Protein AF-0000000084345337 (afdb_homodimer)

Secondary structure (DSSP, 8-state):
-EEEEEEEEEETTTTEETTT--HHHHHHHHHHHHHHHHHHHHHHHHS-SHHHHHHHHHHHHHHHHHHHHHHHHHHHHHHHTT-TTHHHHHHHHHHHIIIIIT-EEEEEEEEEEE--/-EEEEEEEEEETTTTEETTT--HHHHHHHHHHHHHHHHHHHHHHHHS--HHHHHHHHHHHHHHHHHHHHHHHHHHHHHHHTT-TTHHHHHHHHHHHIIIIIT-EEEEEEEEEEE--

Foldseek 3Di:
DDDDDDQDADDVVVGDGLQPDDPVNLVVQLVVLVVQLVVLVVVCVVPPDDVSVVSNVVSVVSNVNSVSSVLVNVCVVCVVVVNNCVSVVVVVVVVCCVCPVVPDDDPDDDDDDDDD/DDDDDDQDADDVVVGDGLQPDDPVNLVVQLVVLVVQLVVLVVVCVVPPDDVSVVSNVVSVVSNVNSVSSVLVNVCVVCVVVVNNCVSVVVVVVVVCCVCPVVPDDDPDDDDDDDDD

Structure (mmCIF, N/CA/C/O backbone):
data_AF-0000000084345337-model_v1
#
loop_
_entity.id
_entity.type
_entity.pdbx_description
1 polymer 'NTP pyrophosphohydrolase MazG putative catalytic core domain-containing protein'
#
loop_
_atom_site.group_PDB
_atom_site.id
_atom_site.type_symbol
_atom_site.label_atom_id
_atom_site.label_alt_id
_atom_site.label_comp_id
_atom_site.label_asym_id
_atom_site.label_entity_id
_atom_site.label_seq_id
_atom_site.pdbx_PDB_ins_code
_atom_site.Cartn_x
_atom_site.Cartn_y
_atom_site.Cartn_z
_atom_site.occupancy
_atom_site.B_iso_or_equiv
_atom_site.auth_seq_id
_atom_site.auth_comp_id
_atom_site.auth_asym_id
_atom_site.auth_atom_id
_atom_site.pdbx_PDB_model_num
ATOM 1 N N . MET A 1 1 ? 2.76 -15.117 7.656 1 83.44 1 MET A N 1
ATOM 2 C CA . MET A 1 1 ? 3.77 -14.367 6.918 1 83.44 1 MET A CA 1
ATOM 3 C C . MET A 1 1 ? 4.074 -13.039 7.613 1 83.44 1 MET A C 1
ATOM 5 O O . MET A 1 1 ? 3.164 -12.359 8.086 1 83.44 1 MET A O 1
ATOM 9 N N . LYS A 1 2 ? 5.344 -12.758 7.785 1 92.31 2 LYS A N 1
ATOM 10 C CA . LYS A 1 2 ? 5.832 -11.547 8.43 1 92.31 2 LYS A CA 1
ATOM 11 C C . LYS A 1 2 ? 6.652 -10.695 7.465 1 92.31 2 LYS A C 1
ATOM 13 O O . LYS A 1 2 ? 7.551 -11.203 6.793 1 92.31 2 LYS A O 1
ATOM 18 N N . LEU A 1 3 ? 6.207 -9.484 7.305 1 96.56 3 LEU A N 1
ATOM 19 C CA . LEU A 1 3 ? 6.93 -8.547 6.449 1 96.56 3 LEU A CA 1
ATOM 20 C C . LEU A 1 3 ? 7.52 -7.406 7.273 1 96.56 3 LEU A C 1
ATOM 22 O O . LEU A 1 3 ? 6.965 -7.031 8.305 1 96.56 3 LEU A O 1
ATOM 26 N N . LEU A 1 4 ? 8.648 -6.922 6.832 1 97.38 4 LEU A N 1
ATOM 27 C CA . LEU A 1 4 ? 9.359 -5.832 7.492 1 97.38 4 LEU A CA 1
ATOM 28 C C . LEU A 1 4 ? 9.594 -4.676 6.523 1 97.38 4 LEU A C 1
ATOM 30 O O . LEU A 1 4 ? 10.07 -4.887 5.406 1 97.38 4 LEU A O 1
ATOM 34 N N . MET A 1 5 ? 9.195 -3.508 6.934 1 97.75 5 MET A N 1
ATOM 35 C CA . MET A 1 5 ? 9.422 -2.293 6.156 1 97.75 5 MET A CA 1
ATOM 36 C C . MET A 1 5 ? 9.844 -1.14 7.059 1 97.75 5 MET A C 1
ATOM 38 O O . MET A 1 5 ? 10.062 -1.332 8.258 1 97.75 5 MET A O 1
ATOM 42 N N . HIS A 1 6 ? 10.055 0.053 6.469 1 97.56 6 HIS A N 1
ATOM 43 C CA . HIS A 1 6 ? 10.492 1.195 7.262 1 97.56 6 HIS A CA 1
ATOM 44 C C . HIS A 1 6 ? 9.688 2.445 6.922 1 97.56 6 HIS A C 1
ATOM 46 O O . HIS A 1 6 ? 9.227 2.602 5.789 1 97.56 6 HIS A O 1
ATOM 52 N N . ILE A 1 7 ? 9.492 3.234 7.93 1 97.75 7 ILE A N 1
ATOM 53 C CA . ILE A 1 7 ? 9.273 4.648 7.645 1 97.75 7 ILE A CA 1
ATOM 54 C C . ILE A 1 7 ? 10.602 5.32 7.301 1 97.75 7 ILE A C 1
ATOM 56 O O . ILE A 1 7 ? 11.531 5.32 8.109 1 97.75 7 ILE A O 1
ATOM 60 N N . LEU A 1 8 ? 10.641 5.898 6.129 1 97.81 8 LEU A N 1
ATOM 61 C CA . LEU A 1 8 ? 11.883 6.508 5.664 1 97.81 8 LEU A CA 1
ATOM 62 C C . LEU A 1 8 ? 11.891 8.008 5.945 1 97.81 8 LEU A C 1
ATOM 64 O O . LEU A 1 8 ? 10.953 8.719 5.562 1 97.81 8 LEU A O 1
ATOM 68 N N . LYS A 1 9 ? 12.906 8.484 6.512 1 96.75 9 LYS A N 1
ATOM 69 C CA . LYS A 1 9 ? 12.945 9.867 6.98 1 96.75 9 LYS A CA 1
ATOM 70 C C . LYS A 1 9 ? 13.656 10.766 5.973 1 96.75 9 LYS A C 1
ATOM 72 O O . LYS A 1 9 ? 13.078 11.742 5.492 1 96.75 9 LYS A O 1
ATOM 77 N N . LYS A 1 10 ? 14.953 10.367 5.633 1 97 10 LYS A N 1
ATOM 78 C CA . LYS A 1 10 ? 15.742 11.25 4.789 1 97 10 LYS A CA 1
ATOM 79 C C . LYS A 1 10 ? 16.641 10.453 3.846 1 97 10 LYS A C 1
ATOM 81 O O . LYS A 1 10 ? 17.016 9.312 4.145 1 97 10 LYS A O 1
ATOM 86 N N . ASN A 1 11 ? 16.875 11.102 2.725 1 96.5 11 ASN A N 1
ATOM 87 C CA . ASN A 1 11 ? 17.875 10.625 1.77 1 96.5 11 ASN A CA 1
ATOM 88 C C . ASN A 1 11 ? 18.891 11.711 1.432 1 96.5 11 ASN A C 1
ATOM 90 O O . ASN A 1 11 ? 18.609 12.602 0.625 1 96.5 11 ASN A O 1
ATOM 94 N N . LYS A 1 12 ? 20.016 11.625 1.994 1 94.75 12 LYS A N 1
ATOM 95 C CA . LYS A 1 12 ? 21.031 12.664 1.855 1 94.75 12 LYS A CA 1
ATOM 96 C C . LYS A 1 12 ? 21.578 12.719 0.428 1 94.75 12 LYS A C 1
ATOM 98 O O . LYS A 1 12 ? 21.859 13.797 -0.093 1 94.75 12 LYS A O 1
ATOM 103 N N . LYS A 1 13 ? 21.734 11.617 -0.161 1 93.69 13 LYS A N 1
ATOM 104 C CA . LYS A 1 13 ? 22.266 11.547 -1.521 1 93.69 13 LYS A CA 1
ATOM 105 C C . LYS A 1 13 ? 21.375 12.312 -2.496 1 93.69 13 LYS A C 1
ATOM 107 O O . LYS A 1 13 ? 21.875 13 -3.389 1 93.69 13 LYS A O 1
ATOM 112 N N . LEU A 1 14 ? 20.016 12.164 -2.266 1 93.19 14 LEU A N 1
ATOM 113 C CA . LEU A 1 14 ? 19.062 12.789 -3.162 1 93.19 14 LEU A CA 1
ATOM 114 C C . LEU A 1 14 ? 18.609 14.141 -2.617 1 93.19 14 LEU A C 1
ATOM 116 O O . LEU A 1 14 ? 17.859 14.859 -3.277 1 93.19 14 LEU A O 1
ATOM 120 N N . ASN A 1 15 ? 19.062 14.492 -1.463 1 94.38 15 ASN A N 1
ATOM 121 C CA . ASN A 1 15 ? 18.672 15.711 -0.771 1 94.38 15 ASN A CA 1
ATOM 122 C C . ASN A 1 15 ? 17.156 15.781 -0.568 1 94.38 15 ASN A C 1
ATOM 124 O O . ASN A 1 15 ? 16.531 16.781 -0.917 1 94.38 15 ASN A O 1
ATOM 128 N N . ILE A 1 16 ? 16.594 14.68 -0.124 1 95.62 16 ILE A N 1
ATOM 129 C CA . ILE A 1 16 ? 15.164 14.594 0.174 1 95.62 16 ILE A CA 1
ATOM 130 C C . ILE A 1 16 ? 14.961 14.461 1.682 1 95.62 16 ILE A C 1
ATOM 132 O O . ILE A 1 16 ? 15.617 13.641 2.332 1 95.62 16 ILE A O 1
ATOM 136 N N . ASP A 1 17 ? 14.172 15.25 2.176 1 96.69 17 ASP A N 1
ATOM 137 C CA . ASP A 1 17 ? 13.727 15.219 3.566 1 96.69 17 ASP A CA 1
ATOM 138 C C . ASP A 1 17 ? 12.219 15 3.658 1 96.69 17 ASP A C 1
ATOM 140 O O . ASP A 1 17 ? 11.438 15.93 3.465 1 96.69 17 ASP A O 1
ATOM 144 N N . ASN A 1 18 ? 11.828 13.844 4.086 1 95.44 18 ASN A N 1
ATOM 145 C CA . ASN A 1 18 ? 10.422 13.469 4.086 1 95.44 18 ASN A CA 1
ATOM 146 C C . ASN A 1 18 ? 9.633 14.25 5.137 1 95.44 18 ASN A C 1
ATOM 148 O O . ASN A 1 18 ? 8.406 14.266 5.113 1 95.44 18 ASN A O 1
ATOM 152 N N . GLU A 1 19 ? 10.281 14.875 6.008 1 92.69 19 GLU A N 1
ATOM 153 C CA . GLU A 1 19 ? 9.594 15.727 6.969 1 92.69 19 GLU A CA 1
ATOM 154 C C . GLU A 1 19 ? 9.078 17 6.309 1 92.69 19 GLU A C 1
ATOM 156 O O . GLU A 1 19 ? 8.18 17.656 6.828 1 92.69 19 GLU A O 1
ATOM 161 N N . ALA A 1 20 ? 9.664 17.266 5.164 1 92.94 20 ALA A N 1
ATOM 162 C CA . ALA A 1 20 ? 9.336 18.547 4.531 1 92.94 20 ALA A CA 1
ATOM 163 C C . ALA A 1 20 ? 8.633 18.328 3.191 1 92.94 20 ALA A C 1
ATOM 165 O O . ALA A 1 20 ? 8.102 19.266 2.604 1 92.94 20 ALA A O 1
ATOM 166 N N . VAL A 1 21 ? 8.586 17.172 2.734 1 93.81 21 VAL A N 1
ATOM 167 C CA . VAL A 1 21 ? 8.016 16.891 1.424 1 93.81 21 VAL A CA 1
ATOM 168 C C . VAL A 1 21 ? 6.508 17.094 1.457 1 93.81 21 VAL A C 1
ATOM 170 O O . VAL A 1 21 ? 5.852 16.797 2.457 1 93.81 21 VAL A O 1
ATOM 173 N N . SER A 1 22 ? 5.973 17.672 0.392 1 93.19 22 SER A N 1
ATOM 174 C CA . SER A 1 22 ? 4.531 17.844 0.27 1 93.19 22 SER A CA 1
ATOM 175 C C . SER A 1 22 ? 3.891 16.656 -0.436 1 93.19 22 SER A C 1
ATOM 177 O O . SER A 1 22 ? 4.59 15.836 -1.047 1 93.19 22 SER A O 1
ATOM 179 N N . PHE A 1 23 ? 2.561 16.578 -0.346 1 95.12 23 PHE A N 1
ATOM 180 C CA . PHE A 1 23 ? 1.854 15.523 -1.062 1 95.12 23 PHE A CA 1
ATOM 181 C C . PHE A 1 23 ? 2.057 15.656 -2.566 1 95.12 23 PHE A C 1
ATOM 183 O O . PHE A 1 23 ? 2.133 14.656 -3.279 1 95.12 23 PHE A O 1
ATOM 190 N N . THR A 1 24 ? 2.184 16.859 -3.008 1 92.75 24 THR A N 1
ATOM 191 C CA . THR A 1 24 ? 2.428 17.109 -4.426 1 92.75 24 THR A CA 1
ATOM 192 C C . THR A 1 24 ? 3.787 16.562 -4.844 1 92.75 24 THR A C 1
ATOM 194 O O . THR A 1 24 ? 3.926 16 -5.934 1 92.75 24 THR A O 1
ATOM 197 N N . ASP A 1 25 ? 4.742 16.703 -3.99 1 92.75 25 ASP A N 1
ATOM 198 C CA . ASP A 1 25 ? 6.074 16.172 -4.266 1 92.75 25 ASP A CA 1
ATOM 199 C C . ASP A 1 25 ? 6.051 14.648 -4.332 1 92.75 25 ASP A C 1
ATOM 201 O O . ASP A 1 25 ? 6.812 14.047 -5.09 1 92.75 25 ASP A O 1
ATOM 205 N N . ILE A 1 26 ? 5.176 14.031 -3.531 1 95.94 26 ILE A N 1
ATOM 206 C CA . ILE A 1 26 ? 5.098 12.586 -3.414 1 95.94 26 ILE A CA 1
ATOM 207 C C . ILE A 1 26 ? 4.359 12.008 -4.617 1 95.94 26 ILE A C 1
ATOM 209 O O . ILE A 1 26 ? 4.645 10.883 -5.051 1 95.94 26 ILE A O 1
ATOM 213 N N . GLU A 1 27 ? 3.488 12.82 -5.152 1 96.06 27 GLU A N 1
ATOM 214 C CA . GLU A 1 27 ? 2.543 12.383 -6.176 1 96.06 27 GLU A CA 1
ATOM 215 C C . GLU A 1 27 ? 3.266 11.805 -7.387 1 96.06 27 GLU A C 1
ATOM 217 O O . GLU A 1 27 ? 2.916 10.727 -7.867 1 96.06 27 GLU A O 1
ATOM 222 N N . ASP A 1 28 ? 4.246 12.492 -7.875 1 95.19 28 ASP A N 1
ATOM 223 C CA . ASP A 1 28 ? 4.949 12.047 -9.078 1 95.19 28 ASP A CA 1
ATOM 224 C C . ASP A 1 28 ? 5.574 10.672 -8.867 1 95.19 28 ASP A C 1
ATOM 226 O O . ASP A 1 28 ? 5.477 9.797 -9.742 1 95.19 28 ASP A O 1
ATOM 230 N N . LYS A 1 29 ? 6.242 10.531 -7.773 1 96.81 29 LYS A N 1
ATOM 231 C CA . LYS A 1 29 ? 6.887 9.25 -7.508 1 96.81 29 LYS A CA 1
ATOM 232 C C . LYS A 1 29 ? 5.855 8.148 -7.305 1 96.81 29 LYS A C 1
ATOM 234 O O . LYS A 1 29 ? 6.062 7.012 -7.734 1 96.81 29 LYS A O 1
ATOM 239 N N . PHE A 1 30 ? 4.777 8.461 -6.633 1 98.56 30 PHE A N 1
ATOM 240 C CA . PHE A 1 30 ? 3.686 7.504 -6.48 1 98.56 30 PHE A CA 1
ATOM 241 C C . PHE A 1 30 ? 3.16 7.062 -7.84 1 98.56 30 PHE A C 1
ATOM 243 O O . PHE A 1 30 ? 2.979 5.867 -8.086 1 98.56 30 PHE A O 1
ATOM 250 N N . MET A 1 31 ? 2.906 7.977 -8.672 1 98.06 31 MET A N 1
ATOM 251 C CA . MET A 1 31 ? 2.393 7.676 -10.008 1 98.06 31 MET A CA 1
ATOM 252 C C . MET A 1 31 ? 3.383 6.824 -10.797 1 98.06 31 MET A C 1
ATOM 254 O O . MET A 1 31 ? 2.982 5.918 -11.523 1 98.06 31 MET A O 1
ATOM 258 N N . GLU A 1 32 ? 4.605 7.09 -10.656 1 98.31 32 GLU A N 1
ATOM 259 C CA . GLU A 1 32 ? 5.645 6.289 -11.305 1 98.31 32 GLU A CA 1
ATOM 260 C C . GLU A 1 32 ? 5.594 4.836 -10.844 1 98.31 32 GLU A C 1
ATOM 262 O O . GLU A 1 32 ? 5.57 3.918 -11.664 1 98.31 32 GLU A O 1
ATOM 267 N N . GLU A 1 33 ? 5.574 4.633 -9.469 1 98.62 33 GLU A N 1
ATOM 268 C CA . GLU A 1 33 ? 5.547 3.281 -8.922 1 98.62 33 GLU A CA 1
ATOM 269 C C . GLU A 1 33 ? 4.273 2.549 -9.328 1 98.62 33 GLU A C 1
ATOM 271 O O . GLU A 1 33 ? 4.301 1.346 -9.602 1 98.62 33 GLU A O 1
ATOM 276 N N . ALA A 1 34 ? 3.154 3.252 -9.328 1 98.44 34 ALA A N 1
ATOM 277 C CA . ALA A 1 34 ? 1.89 2.66 -9.75 1 98.44 34 ALA A CA 1
ATOM 278 C C . ALA A 1 34 ? 1.96 2.203 -11.211 1 98.44 34 ALA A C 1
ATOM 280 O O . ALA A 1 34 ? 1.521 1.101 -11.539 1 98.44 34 ALA A O 1
ATOM 281 N N . ALA A 1 35 ? 2.492 3.027 -12.062 1 98.31 35 ALA A N 1
ATOM 282 C CA . ALA A 1 35 ? 2.637 2.686 -13.477 1 98.31 35 ALA A CA 1
ATOM 283 C C . ALA A 1 35 ? 3.547 1.472 -13.656 1 98.31 35 ALA A C 1
ATOM 285 O O . ALA A 1 35 ? 3.279 0.608 -14.492 1 98.31 35 ALA A O 1
ATOM 286 N N . GLU A 1 36 ? 4.641 1.434 -12.953 1 98.69 36 GLU A N 1
ATOM 287 C CA . GLU A 1 36 ? 5.562 0.306 -13.031 1 98.69 36 GLU A CA 1
ATOM 288 C C . GLU A 1 36 ? 4.887 -0.991 -12.594 1 98.69 36 GLU A C 1
ATOM 290 O O . GLU A 1 36 ? 5.141 -2.053 -13.164 1 98.69 36 GLU A O 1
ATOM 295 N N . LEU A 1 37 ? 4.055 -0.906 -11.539 1 98.62 37 LEU A N 1
ATOM 296 C CA . LEU A 1 37 ? 3.318 -2.08 -11.086 1 98.62 37 LEU A CA 1
ATOM 297 C C . LEU A 1 37 ? 2.361 -2.572 -12.164 1 98.62 37 LEU A C 1
ATOM 299 O O . LEU A 1 37 ? 2.26 -3.777 -12.406 1 98.62 37 LEU A O 1
ATOM 303 N N . ILE A 1 38 ? 1.658 -1.644 -12.789 1 98.19 38 ILE A N 1
ATOM 304 C CA . ILE A 1 38 ? 0.725 -1.983 -13.859 1 98.19 38 ILE A CA 1
ATOM 305 C C . ILE A 1 38 ? 1.478 -2.652 -15.008 1 98.19 38 ILE A C 1
ATOM 307 O O . ILE A 1 38 ? 1.04 -3.682 -15.523 1 98.19 38 ILE A O 1
ATOM 311 N N . GLU A 1 39 ? 2.574 -2.078 -15.359 1 98.25 39 GLU A N 1
ATOM 312 C CA . GLU A 1 39 ? 3.391 -2.66 -16.422 1 98.25 39 GLU A CA 1
ATOM 313 C C . GLU A 1 39 ? 3.867 -4.059 -16.047 1 98.25 39 GLU A C 1
ATOM 315 O O . GLU A 1 39 ? 3.842 -4.973 -16.875 1 98.25 39 GLU A O 1
ATOM 320 N N . ALA A 1 40 ? 4.352 -4.242 -14.844 1 98.38 40 ALA A N 1
ATOM 321 C CA . ALA A 1 40 ? 4.793 -5.555 -14.375 1 98.38 40 ALA A CA 1
ATOM 322 C C . ALA A 1 40 ? 3.672 -6.582 -14.477 1 98.38 40 ALA A C 1
ATOM 324 O O . ALA A 1 40 ? 3.908 -7.73 -14.859 1 98.38 40 ALA A O 1
ATOM 325 N N . SER A 1 41 ? 2.467 -6.199 -14.117 1 97.56 41 SER A N 1
ATOM 326 C CA . SER A 1 41 ? 1.297 -7.066 -14.195 1 97.56 41 SER A CA 1
ATOM 327 C C . SER A 1 41 ? 1.024 -7.492 -15.633 1 97.56 41 SER A C 1
ATOM 329 O O . SER A 1 41 ? 0.706 -8.656 -15.891 1 97.56 41 SER A O 1
ATOM 331 N N . ARG A 1 42 ? 1.139 -6.586 -16.531 1 97.12 42 ARG A N 1
ATOM 332 C CA . ARG A 1 42 ? 0.888 -6.867 -17.938 1 97.12 42 ARG A CA 1
ATOM 333 C C . ARG A 1 42 ? 1.946 -7.809 -18.516 1 97.12 42 ARG A C 1
ATOM 335 O O . ARG A 1 42 ? 1.624 -8.742 -19.25 1 97.12 42 ARG A O 1
ATOM 342 N N . VAL A 1 43 ? 3.162 -7.582 -18.188 1 97.94 43 VAL A N 1
ATOM 343 C CA . VAL A 1 43 ? 4.258 -8.438 -18.625 1 97.94 43 VAL A CA 1
ATOM 344 C C . VAL A 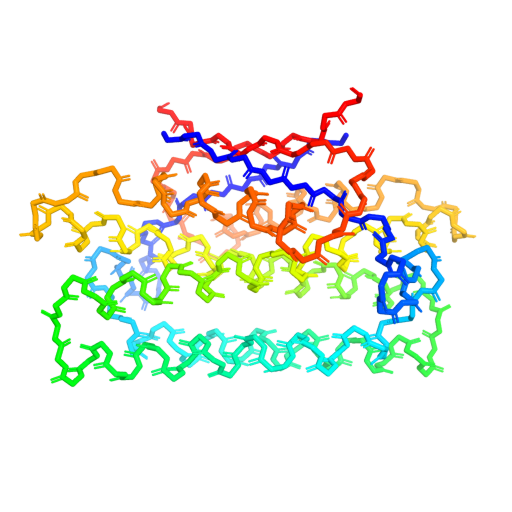1 43 ? 4.051 -9.859 -18.109 1 97.94 43 VAL A C 1
ATOM 346 O O . VAL A 1 43 ? 4.273 -10.828 -18.844 1 97.94 43 VAL A O 1
ATOM 349 N N . TRP A 1 44 ? 3.625 -9.969 -16.859 1 97.5 44 TRP A N 1
ATOM 350 C CA . TRP A 1 44 ? 3.309 -11.266 -16.266 1 97.5 44 TRP A CA 1
ATOM 351 C C . TRP A 1 44 ? 2.24 -11.984 -17.094 1 97.5 44 TRP A C 1
ATOM 353 O O . TRP A 1 44 ? 2.33 -13.195 -17.312 1 97.5 44 TRP A O 1
ATOM 363 N N . GLN A 1 45 ? 1.198 -11.242 -17.469 1 95.19 45 GLN A N 1
ATOM 364 C CA . GLN A 1 45 ? 0.108 -11.844 -18.234 1 95.19 45 GLN A CA 1
ATOM 365 C C . GLN A 1 45 ? 0.605 -12.391 -19.562 1 95.19 45 GLN A C 1
ATOM 367 O O . GLN A 1 45 ? 0.081 -13.383 -20.062 1 95.19 45 GLN A O 1
ATOM 372 N N . GLU A 1 46 ? 1.598 -11.797 -20.125 1 96.88 46 GLU A N 1
ATOM 373 C CA . GLU A 1 46 ? 2.178 -12.242 -21.375 1 96.88 46 GLU A CA 1
ATOM 374 C C . GLU A 1 46 ? 3.078 -13.453 -21.188 1 96.88 46 GLU A C 1
ATOM 376 O O . GLU A 1 46 ? 3.176 -14.312 -22.062 1 96.88 46 GLU A O 1
ATOM 381 N N . ASN A 1 47 ? 3.777 -13.578 -20.156 1 97.56 47 ASN A N 1
ATOM 382 C CA . ASN A 1 47 ? 4.715 -14.648 -19.828 1 97.56 47 ASN A CA 1
ATOM 383 C C . ASN A 1 47 ? 4.766 -14.906 -18.328 1 97.56 47 ASN A C 1
ATOM 385 O O . ASN A 1 47 ? 5.555 -14.289 -17.609 1 97.56 47 ASN A O 1
ATOM 389 N N . LYS A 1 48 ? 4.043 -15.914 -17.953 1 97.06 48 LYS A N 1
ATOM 390 C CA . LYS A 1 48 ? 3.885 -16.234 -16.531 1 97.06 48 LYS A CA 1
ATOM 391 C C . LYS A 1 48 ? 5.051 -17.078 -16.031 1 97.06 48 LYS A C 1
ATOM 393 O O . LYS A 1 48 ? 4.957 -18.312 -15.969 1 97.06 48 LYS A O 1
ATOM 398 N N . ASN A 1 49 ? 6.07 -16.406 -15.594 1 98 49 ASN A N 1
ATOM 399 C CA . ASN A 1 49 ? 7.234 -17.094 -15.039 1 98 49 ASN A CA 1
ATOM 400 C C . ASN A 1 49 ? 7.703 -16.422 -13.742 1 98 49 ASN A C 1
ATOM 402 O O . ASN A 1 49 ? 7.148 -15.406 -13.32 1 98 49 ASN A O 1
ATOM 406 N N . LEU A 1 50 ? 8.672 -17 -13.125 1 98.12 50 LEU A N 1
ATOM 407 C CA . LEU A 1 50 ? 9.109 -16.594 -11.789 1 98.12 50 LEU A CA 1
ATOM 408 C C . LEU A 1 50 ? 9.68 -15.188 -11.805 1 98.12 50 LEU A C 1
ATOM 410 O O . LEU A 1 50 ? 9.406 -14.391 -10.898 1 98.12 50 LEU A O 1
ATOM 414 N N . GLU A 1 51 ? 10.445 -14.852 -12.773 1 98.31 51 GLU A N 1
ATOM 415 C CA . GLU A 1 51 ? 11.078 -13.539 -12.852 1 98.31 51 GLU A CA 1
ATOM 416 C C . GLU A 1 51 ? 10.031 -12.43 -12.977 1 98.31 51 GLU A C 1
ATOM 418 O O . GLU A 1 51 ? 10.164 -11.367 -12.367 1 98.31 51 GLU A O 1
ATOM 423 N N . ASN A 1 52 ? 9.039 -12.648 -13.75 1 98.5 52 ASN A N 1
ATOM 424 C CA . ASN A 1 52 ? 7.988 -11.656 -13.922 1 98.5 52 ASN A CA 1
ATOM 425 C C . ASN A 1 52 ? 7.133 -11.508 -12.664 1 98.5 52 ASN A C 1
ATOM 427 O O . ASN A 1 52 ? 6.664 -10.414 -12.352 1 98.5 52 ASN A O 1
ATOM 431 N N . LEU A 1 53 ? 6.992 -12.641 -11.953 1 98.56 53 LEU A N 1
ATOM 432 C CA . LEU A 1 53 ? 6.281 -12.57 -10.68 1 98.56 53 LEU A CA 1
ATOM 433 C C . LEU A 1 53 ? 7.082 -11.781 -9.648 1 98.56 53 LEU A C 1
ATOM 435 O O . LEU A 1 53 ? 6.52 -10.977 -8.898 1 98.56 53 LEU A O 1
ATOM 439 N N . LYS A 1 54 ? 8.375 -11.992 -9.656 1 98.69 54 LYS A N 1
ATOM 440 C CA . LYS A 1 54 ? 9.258 -11.227 -8.773 1 98.69 54 LYS A CA 1
ATOM 441 C C . LYS A 1 54 ? 9.102 -9.727 -9.008 1 98.69 54 LYS A C 1
ATOM 443 O O . LYS A 1 54 ? 9.086 -8.945 -8.055 1 98.69 54 LYS A O 1
ATOM 448 N N . ASN A 1 55 ? 8.977 -9.406 -10.242 1 98.62 55 ASN A N 1
ATOM 449 C CA . ASN A 1 55 ? 8.859 -7.992 -10.586 1 98.62 55 ASN A CA 1
ATOM 450 C C . ASN A 1 55 ? 7.547 -7.395 -10.086 1 98.62 55 ASN A C 1
ATOM 452 O O . ASN A 1 55 ? 7.516 -6.25 -9.625 1 98.62 55 ASN A O 1
ATOM 456 N N . ILE A 1 56 ? 6.469 -8.086 -10.148 1 98.69 56 ILE A N 1
ATOM 457 C CA . ILE A 1 56 ? 5.199 -7.625 -9.602 1 98.69 56 ILE A CA 1
ATOM 458 C C . ILE A 1 56 ? 5.348 -7.371 -8.102 1 98.69 56 ILE A C 1
ATOM 460 O O . ILE A 1 56 ? 4.922 -6.328 -7.598 1 98.69 56 ILE A O 1
ATOM 464 N N . ILE A 1 57 ? 5.953 -8.273 -7.434 1 98.75 57 ILE A N 1
ATOM 465 C CA . ILE A 1 57 ? 6.09 -8.188 -5.984 1 98.75 57 ILE A CA 1
ATOM 466 C C . ILE A 1 57 ? 6.961 -6.992 -5.613 1 98.75 57 ILE A C 1
ATOM 468 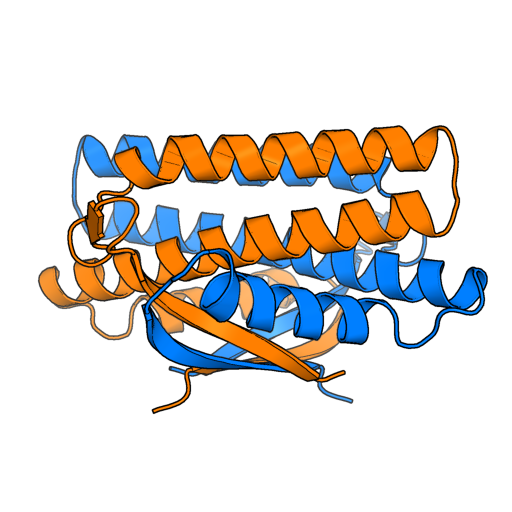O O . ILE A 1 57 ? 6.613 -6.215 -4.723 1 98.75 57 ILE A O 1
ATOM 472 N N . ARG A 1 58 ? 8.055 -6.84 -6.391 1 98.75 58 ARG A N 1
ATOM 473 C CA . ARG A 1 58 ? 8.945 -5.711 -6.137 1 98.75 58 ARG A CA 1
ATOM 474 C C . ARG A 1 58 ? 8.211 -4.387 -6.293 1 98.75 58 ARG A C 1
ATOM 476 O O . ARG A 1 58 ? 8.289 -3.521 -5.418 1 98.75 58 ARG A O 1
ATOM 483 N N . GLU A 1 59 ? 7.531 -4.219 -7.41 1 98.81 59 GLU A N 1
ATOM 484 C CA . GLU A 1 59 ? 6.824 -2.969 -7.676 1 98.81 59 GLU A CA 1
ATOM 485 C C . GLU A 1 59 ? 5.699 -2.748 -6.672 1 98.81 59 GLU A C 1
ATOM 487 O O . GLU A 1 59 ? 5.395 -1.607 -6.312 1 98.81 59 GLU A O 1
ATOM 492 N N . THR A 1 60 ? 5.074 -3.836 -6.211 1 98.81 60 THR A N 1
ATOM 493 C CA . THR A 1 60 ? 4.039 -3.717 -5.191 1 98.81 60 THR A CA 1
ATOM 494 C C . THR A 1 60 ? 4.617 -3.148 -3.898 1 98.81 60 THR A C 1
ATOM 496 O O . THR A 1 60 ? 4.02 -2.268 -3.277 1 98.81 60 THR A O 1
ATOM 499 N N . PHE A 1 61 ? 5.785 -3.604 -3.447 1 98.75 61 PHE A N 1
ATOM 500 C CA . PHE A 1 61 ? 6.422 -3.078 -2.244 1 98.75 61 PHE A CA 1
ATOM 501 C C . PHE A 1 61 ? 6.797 -1.613 -2.428 1 98.75 61 PHE A C 1
ATOM 503 O O . PHE A 1 61 ? 6.75 -0.831 -1.477 1 98.75 61 PHE A O 1
ATOM 510 N N . ASP A 1 62 ? 7.188 -1.234 -3.697 1 98.69 62 ASP A N 1
ATOM 511 C CA . ASP A 1 62 ? 7.477 0.172 -3.961 1 98.69 62 ASP A CA 1
ATOM 512 C C . ASP A 1 62 ? 6.227 1.033 -3.771 1 98.69 62 ASP A C 1
ATOM 514 O O . ASP A 1 62 ? 6.309 2.139 -3.23 1 98.69 62 ASP A O 1
ATOM 518 N N . VAL A 1 63 ? 5.102 0.564 -4.195 1 98.81 63 VAL A N 1
ATOM 519 C CA . VAL A 1 63 ? 3.852 1.296 -4.02 1 98.81 63 VAL A CA 1
ATOM 520 C C . VAL A 1 63 ? 3.5 1.367 -2.533 1 98.81 63 VAL A C 1
ATOM 522 O O . VAL A 1 63 ? 3.113 2.426 -2.031 1 98.81 63 VAL A O 1
ATOM 525 N N . ILE A 1 64 ? 3.609 0.272 -1.786 1 98.75 64 ILE A N 1
ATOM 526 C CA . ILE A 1 64 ? 3.32 0.253 -0.357 1 98.75 64 ILE A CA 1
ATOM 527 C C . ILE A 1 64 ? 4.227 1.246 0.366 1 98.75 64 ILE A C 1
ATOM 529 O O . ILE A 1 64 ? 3.785 1.949 1.277 1 98.75 64 ILE A O 1
ATOM 533 N N . GLN A 1 65 ? 5.508 1.35 -0.015 1 98.5 65 GLN A N 1
ATOM 534 C CA . GLN A 1 65 ? 6.438 2.291 0.598 1 98.5 65 GLN A CA 1
ATOM 535 C C . GLN A 1 65 ? 5.957 3.73 0.43 1 98.5 65 GLN A C 1
ATOM 537 O O . GLN A 1 65 ? 6.066 4.539 1.354 1 98.5 65 GLN A O 1
ATOM 542 N N . MET A 1 66 ? 5.445 4 -0.779 1 98.44 66 MET A N 1
ATOM 543 C CA . MET A 1 66 ? 4.895 5.328 -1.024 1 98.44 66 MET A CA 1
ATOM 544 C C . MET A 1 66 ? 3.67 5.578 -0.149 1 98.44 66 MET A C 1
ATOM 546 O O . MET A 1 66 ? 3.488 6.68 0.372 1 98.44 66 MET A O 1
ATOM 550 N N . CYS A 1 67 ? 2.836 4.578 0.017 1 98.62 67 CYS A N 1
ATOM 551 C CA . CYS A 1 67 ? 1.65 4.715 0.857 1 98.62 67 CYS A CA 1
ATOM 552 C C . CYS A 1 67 ? 2.037 4.949 2.312 1 98.62 67 CYS A C 1
ATOM 554 O O . CYS A 1 67 ? 1.382 5.715 3.018 1 98.62 67 CYS A O 1
ATOM 556 N N . ILE A 1 68 ? 3.074 4.277 2.771 1 98.19 68 ILE A N 1
ATOM 557 C CA . ILE A 1 68 ? 3.598 4.484 4.117 1 98.19 68 ILE A CA 1
ATOM 558 C C . ILE A 1 68 ? 4.016 5.941 4.293 1 98.19 68 ILE A C 1
ATOM 560 O O . ILE A 1 68 ? 3.699 6.57 5.305 1 98.19 68 ILE A O 1
ATOM 564 N N . LEU A 1 69 ? 4.723 6.449 3.32 1 98.19 69 LEU A N 1
ATOM 565 C CA . LEU A 1 69 ? 5.141 7.848 3.367 1 98.19 69 LEU A CA 1
ATOM 566 C C . LEU A 1 69 ? 3.93 8.773 3.449 1 98.19 69 LEU A C 1
ATOM 568 O O . LEU A 1 69 ? 3.918 9.719 4.246 1 98.19 69 LEU A O 1
ATOM 572 N N . ILE A 1 70 ? 2.912 8.5 2.684 1 98.44 70 ILE A N 1
ATOM 573 C CA . ILE A 1 70 ? 1.709 9.32 2.646 1 98.44 70 ILE A CA 1
ATOM 574 C C . ILE A 1 70 ? 1.01 9.273 4.004 1 98.44 70 ILE A C 1
ATOM 576 O O . ILE A 1 70 ? 0.596 10.312 4.531 1 98.44 70 ILE A O 1
ATOM 580 N N . LEU A 1 71 ? 0.898 8.102 4.602 1 98.12 71 LEU A N 1
ATOM 581 C CA . LEU A 1 71 ? 0.256 7.984 5.906 1 98.12 71 LEU A CA 1
ATOM 582 C C . LEU A 1 71 ? 1.07 8.695 6.98 1 98.12 71 LEU A C 1
ATOM 584 O O . LEU A 1 71 ? 0.505 9.32 7.879 1 98.12 71 LEU A O 1
ATOM 588 N N . TRP A 1 72 ? 2.342 8.57 6.859 1 97.19 72 TRP A N 1
ATOM 589 C CA . TRP A 1 72 ? 3.221 9.242 7.812 1 97.19 72 TRP A CA 1
ATOM 590 C C . TRP A 1 72 ? 3.078 10.758 7.711 1 97.19 72 TRP A C 1
ATOM 592 O O . TRP A 1 72 ? 2.979 11.445 8.727 1 97.19 72 TRP A O 1
ATOM 602 N N . ARG A 1 73 ? 3.061 11.234 6.512 1 96.5 73 ARG A N 1
ATOM 603 C CA . ARG A 1 73 ? 2.848 12.664 6.289 1 96.5 73 ARG A CA 1
ATOM 604 C C . ARG A 1 73 ? 1.464 13.094 6.762 1 96.5 73 ARG A C 1
ATOM 606 O O . ARG A 1 73 ? 1.304 14.18 7.324 1 96.5 73 ARG A O 1
ATOM 613 N N . SER A 1 74 ? 0.493 12.32 6.512 1 97.62 74 SER A N 1
ATOM 614 C CA . SER A 1 74 ? -0.866 12.609 6.957 1 97.62 74 SER A CA 1
ATOM 615 C C . SER A 1 74 ? -0.944 12.688 8.477 1 97.62 74 SER A C 1
ATOM 617 O O . SER A 1 74 ? -1.671 13.523 9.023 1 97.62 74 SER A O 1
ATOM 619 N N . ASP A 1 75 ? -0.251 11.773 9.133 1 96.88 75 ASP A N 1
ATOM 620 C CA . ASP A 1 75 ? -0.216 11.789 10.594 1 96.88 75 ASP A CA 1
ATOM 621 C C . ASP A 1 75 ? 0.348 13.102 11.117 1 96.88 75 ASP A C 1
ATOM 623 O O . ASP A 1 75 ? -0.176 13.672 12.078 1 96.88 75 ASP A O 1
ATOM 627 N N . LYS A 1 76 ? 1.372 13.57 10.469 1 95.12 76 LYS A N 1
ATOM 628 C CA . LYS A 1 76 ? 1.97 14.844 10.852 1 95.12 76 LYS A CA 1
ATOM 629 C C . LYS A 1 76 ? 1.004 16 10.609 1 95.12 76 LYS A C 1
ATOM 631 O O . LYS A 1 76 ? 0.854 16.875 11.453 1 95.12 76 LYS A O 1
ATOM 636 N N . GLU A 1 77 ? 0.365 16 9.492 1 96.75 77 GLU A N 1
ATOM 637 C CA . GLU A 1 77 ? -0.605 17.047 9.18 1 96.75 77 GLU A CA 1
ATOM 638 C C . GLU A 1 77 ? -1.798 17 10.125 1 96.75 77 GLU A C 1
ATOM 640 O O . GLU A 1 77 ? -2.336 18.031 10.508 1 96.75 77 GLU A O 1
ATOM 645 N N . ALA A 1 78 ? -2.229 15.82 10.453 1 97.69 78 ALA A N 1
ATOM 646 C CA . ALA A 1 78 ? -3.354 15.648 11.367 1 97.69 78 ALA A CA 1
ATOM 647 C C . ALA A 1 78 ? -3.062 16.281 12.727 1 97.69 78 ALA A C 1
ATOM 649 O O . ALA A 1 78 ? -3.939 16.906 13.328 1 97.69 78 ALA A O 1
ATOM 650 N N . LYS A 1 79 ? -1.893 16.125 13.203 1 96.12 79 LYS A N 1
ATOM 651 C CA . LYS A 1 79 ? -1.491 16.703 14.484 1 96.12 79 LYS A CA 1
ATOM 652 C C . LYS A 1 79 ? -1.533 18.234 14.43 1 96.12 79 LYS A C 1
ATOM 654 O O . LYS A 1 79 ? -1.94 18.875 15.398 1 96.12 79 LYS A O 1
ATOM 659 N N . LYS A 1 80 ? -1.135 18.781 13.305 1 95.75 80 LYS A N 1
ATOM 660 C CA . LYS A 1 80 ? -1.227 20.234 13.133 1 95.75 80 LYS A CA 1
ATOM 661 C C . LYS A 1 80 ? -2.678 20.703 13.18 1 95.75 80 LYS A C 1
ATOM 663 O O . LYS A 1 80 ? -2.961 21.828 13.609 1 95.75 80 LYS A O 1
ATOM 668 N N . LEU A 1 81 ? -3.539 19.859 12.781 1 97.19 81 LEU A N 1
ATOM 669 C CA . LEU A 1 81 ? -4.965 20.172 12.75 1 97.19 81 LEU A CA 1
ATOM 670 C C . LEU A 1 81 ? -5.652 19.719 14.031 1 97.19 81 LEU A C 1
ATOM 672 O O . LEU A 1 81 ? -6.883 19.641 14.086 1 97.19 81 LEU A O 1
ATOM 676 N N . LYS A 1 82 ? -4.891 19.266 15.039 1 96.94 82 LYS A N 1
ATOM 677 C CA . LYS A 1 82 ? -5.348 18.859 16.375 1 96.94 82 LYS A CA 1
ATOM 678 C C . LYS A 1 82 ? -6.227 17.625 16.297 1 96.94 82 LYS A C 1
ATOM 680 O O . LYS A 1 82 ? -7.219 17.516 17.016 1 96.94 82 LYS A O 1
ATOM 685 N N . ALA A 1 83 ? -5.898 16.719 15.352 1 96.75 83 ALA A N 1
ATOM 686 C CA . ALA A 1 83 ? -6.551 15.43 15.18 1 96.75 83 ALA A CA 1
ATOM 687 C C . ALA A 1 83 ? -5.547 14.289 15.312 1 96.75 83 ALA A C 1
ATOM 689 O O . ALA A 1 83 ? -5.312 13.547 14.359 1 96.75 83 ALA A O 1
ATOM 690 N N . ASP A 1 84 ? -5.031 13.961 16.453 1 94.06 84 ASP A N 1
ATOM 691 C CA . ASP A 1 84 ? -3.855 13.133 16.719 1 94.06 84 ASP A CA 1
ATOM 692 C C . ASP A 1 84 ? -4.117 11.672 16.359 1 94.06 84 ASP A C 1
ATOM 694 O O . ASP A 1 84 ? -3.193 10.945 15.992 1 94.06 84 ASP A O 1
ATOM 698 N N . LEU A 1 85 ? -5.32 11.172 16.406 1 96.06 85 LEU A N 1
ATOM 699 C CA . LEU A 1 85 ? -5.602 9.758 16.188 1 96.06 85 LEU A CA 1
ATOM 700 C C . LEU A 1 85 ? -6.367 9.539 14.891 1 96.06 85 LEU A C 1
ATOM 702 O O . LEU A 1 85 ? -7.031 8.523 14.719 1 96.06 85 LEU A O 1
ATOM 706 N N . LEU A 1 86 ? -6.121 10.477 14.016 1 98.06 86 LEU A N 1
ATOM 707 C CA . LEU A 1 86 ? -6.949 10.492 12.82 1 98.06 86 LEU A CA 1
ATOM 708 C C . LEU A 1 86 ? -6.672 9.266 11.953 1 98.06 86 LEU A C 1
ATOM 710 O O . LEU A 1 86 ? -7.605 8.594 11.5 1 98.06 86 LEU A O 1
ATOM 714 N N . VAL A 1 87 ? -5.418 8.93 11.672 1 98.31 87 VAL A N 1
ATOM 715 C CA . VAL A 1 87 ? -5.047 7.812 10.812 1 98.31 87 VAL A CA 1
ATOM 716 C C . VAL A 1 87 ? -5.602 6.512 11.391 1 98.31 87 VAL A C 1
ATOM 718 O O . VAL A 1 87 ? -6.191 5.707 10.664 1 98.31 87 VAL A O 1
ATOM 721 N N . GLN A 1 88 ? -5.488 6.379 12.664 1 97.75 88 GLN A N 1
ATOM 722 C CA . GLN A 1 88 ? -5.98 5.176 13.328 1 97.75 88 GLN A CA 1
ATOM 723 C C . GLN A 1 88 ? -7.504 5.09 13.25 1 97.75 88 GLN A C 1
ATOM 725 O O . GLN A 1 88 ? -8.055 4.012 13.023 1 97.75 88 GLN A O 1
ATOM 730 N N . THR A 1 89 ? -8.102 6.184 13.477 1 98.12 89 THR A N 1
ATOM 731 C CA . THR A 1 89 ? -9.555 6.238 13.43 1 98.12 89 THR A CA 1
ATOM 732 C C . THR A 1 89 ? -10.062 5.855 12.039 1 98.12 89 THR A C 1
ATOM 734 O O . THR A 1 89 ? -10.969 5.023 11.914 1 98.12 89 THR A O 1
ATOM 737 N N . ILE A 1 90 ? -9.445 6.41 11.055 1 98.56 90 ILE A N 1
ATOM 738 C CA . ILE A 1 90 ? -9.875 6.141 9.688 1 98.56 90 ILE A CA 1
ATOM 739 C C . ILE A 1 90 ? -9.562 4.691 9.32 1 98.56 90 ILE A C 1
ATOM 741 O O . ILE A 1 90 ? -10.336 4.043 8.609 1 98.56 90 ILE A O 1
ATOM 745 N N . ASN A 1 91 ? -8.492 4.176 9.812 1 98.31 91 ASN A N 1
ATOM 746 C CA . ASN A 1 91 ? -8.164 2.773 9.594 1 98.31 91 ASN A CA 1
ATOM 747 C C . ASN A 1 91 ? -9.25 1.851 10.148 1 98.31 91 ASN A C 1
ATOM 749 O O . ASN A 1 91 ? -9.648 0.89 9.484 1 98.31 91 ASN A O 1
ATOM 753 N N . LEU A 1 92 ? -9.664 2.119 11.344 1 97.69 92 LEU A N 1
ATOM 754 C CA . LEU A 1 92 ? -10.703 1.305 11.953 1 97.69 92 LEU A CA 1
ATOM 755 C C . LEU A 1 92 ? -12.008 1.411 11.18 1 97.69 92 LEU A C 1
ATOM 757 O O . LEU A 1 92 ? -12.711 0.414 11 1 97.69 92 LEU A O 1
ATOM 761 N N . GLU A 1 93 ? -12.305 2.59 10.766 1 98.06 93 GLU A N 1
ATOM 762 C CA . GLU A 1 93 ? -13.477 2.787 9.922 1 98.06 93 GLU A CA 1
ATOM 763 C C . GLU A 1 93 ? -13.375 1.976 8.633 1 98.06 93 GLU A C 1
ATOM 765 O O . GLU A 1 93 ? -14.344 1.33 8.219 1 98.06 93 GLU A O 1
ATOM 770 N N . HIS A 1 94 ? -12.258 2.102 7.965 1 97.88 94 HIS A N 1
ATOM 771 C CA . HIS A 1 94 ? -12.016 1.378 6.723 1 97.88 94 HIS A CA 1
ATOM 772 C C . HIS A 1 94 ? -12.148 -0.127 6.926 1 97.88 94 HIS A C 1
ATOM 774 O O . HIS A 1 94 ? -12.797 -0.809 6.125 1 97.88 94 HIS A O 1
ATOM 780 N N . LYS A 1 95 ? -11.547 -0.627 7.949 1 96.31 95 LYS A N 1
ATOM 781 C CA . LYS A 1 95 ? -11.586 -2.049 8.273 1 96.31 95 LYS A CA 1
ATOM 782 C C . LYS A 1 95 ? -13.023 -2.539 8.43 1 96.31 95 LYS A C 1
ATOM 784 O O . LYS A 1 95 ? -13.391 -3.584 7.891 1 96.31 95 LYS A O 1
ATOM 789 N N . ASP A 1 96 ? -13.742 -1.839 9.086 1 96.06 96 ASP A N 1
ATOM 790 C CA . ASP A 1 96 ? -15.133 -2.207 9.344 1 96.06 96 ASP A CA 1
ATOM 791 C C . ASP A 1 96 ? -15.977 -2.076 8.078 1 96.06 96 ASP A C 1
ATOM 793 O O . ASP A 1 96 ? -16.844 -2.914 7.812 1 96.06 96 ASP A O 1
ATOM 797 N N . LYS A 1 97 ? -15.742 -1.077 7.344 1 96.75 97 LYS A N 1
ATOM 798 C CA . LYS A 1 97 ? -16.531 -0.78 6.152 1 96.75 97 LYS A CA 1
ATOM 799 C C . LYS A 1 97 ? -16.391 -1.886 5.109 1 96.75 97 LYS A C 1
ATOM 801 O O . LYS A 1 97 ? -17.359 -2.27 4.465 1 96.75 97 LYS A O 1
ATOM 806 N N . VAL A 1 98 ? -15.203 -2.375 4.973 1 96.56 98 VAL A N 1
ATOM 807 C CA . VAL A 1 98 ? -14.961 -3.367 3.93 1 96.56 98 VAL A CA 1
ATOM 808 C C . VAL A 1 98 ? -15.711 -4.656 4.262 1 96.56 98 VAL A C 1
ATOM 810 O O . VAL A 1 98 ? -16.172 -5.359 3.361 1 96.56 98 VAL A O 1
ATOM 813 N N . ILE A 1 99 ? -15.859 -4.938 5.508 1 95.94 99 ILE A N 1
ATOM 814 C CA . ILE A 1 99 ? -16.531 -6.168 5.918 1 95.94 99 ILE A CA 1
ATOM 815 C C . ILE A 1 99 ? -18.031 -5.93 6.023 1 95.94 99 ILE A C 1
ATOM 817 O O . ILE A 1 99 ? -18.812 -6.621 5.375 1 95.94 99 ILE A O 1
ATOM 821 N N . THR A 1 100 ? -18.438 -4.945 6.734 1 95.56 100 THR A N 1
ATOM 822 C CA . THR A 1 100 ? -19.844 -4.785 7.113 1 95.56 100 THR A CA 1
ATOM 823 C C . THR A 1 100 ? -20.641 -4.102 6 1 95.56 100 THR A C 1
ATOM 825 O O . THR A 1 100 ? -21.75 -4.504 5.691 1 95.56 100 THR A O 1
ATOM 828 N N . GLN A 1 101 ? -20.094 -3.109 5.387 1 94.5 101 GLN A N 1
ATOM 829 C CA . GLN A 1 101 ? -20.828 -2.336 4.391 1 94.5 101 GLN A CA 1
ATOM 830 C C . GLN A 1 101 ? -20.641 -2.914 2.992 1 94.5 101 GLN A C 1
ATOM 832 O O . GLN A 1 101 ? -21.594 -3.033 2.229 1 94.5 101 GLN A O 1
ATOM 837 N N . TYR A 1 102 ? -19.422 -3.307 2.695 1 95.5 102 TYR A N 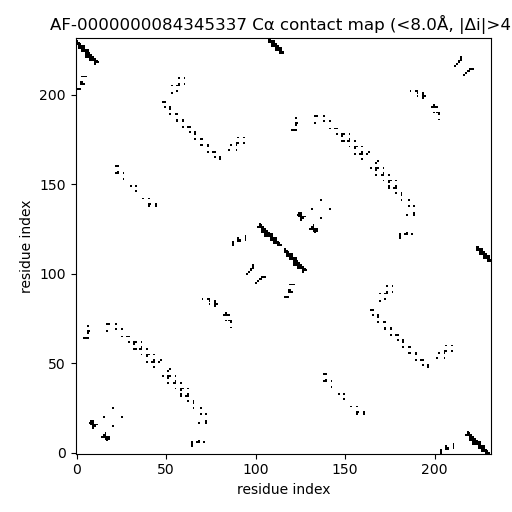1
ATOM 838 C CA . TYR A 1 102 ? -19.141 -3.773 1.342 1 95.5 102 TYR A CA 1
ATOM 839 C C . TYR A 1 102 ? -19.312 -5.285 1.239 1 95.5 102 TYR A C 1
ATOM 841 O O . TYR A 1 102 ? -19.375 -5.836 0.137 1 95.5 102 TYR A O 1
ATOM 849 N N . GLY A 1 103 ? -19.359 -5.961 2.361 1 95.62 103 GLY A N 1
ATOM 850 C CA . GLY A 1 103 ? -19.766 -7.352 2.402 1 95.62 103 GLY A CA 1
ATOM 851 C C . GLY A 1 103 ? -18.656 -8.312 2.027 1 95.62 103 GLY A C 1
ATOM 852 O O . GLY A 1 103 ? -18.922 -9.414 1.534 1 95.62 103 GLY A O 1
ATOM 853 N N . TRP A 1 104 ? -17.469 -7.93 2.199 1 97.19 104 TRP A N 1
ATOM 854 C CA . TRP A 1 104 ? -16.344 -8.828 1.918 1 97.19 104 TRP A CA 1
ATOM 855 C C . TRP A 1 104 ? -16.203 -9.875 3.021 1 97.19 104 TRP A C 1
ATOM 857 O O . TRP A 1 104 ? -16.328 -9.555 4.207 1 97.19 104 TRP A O 1
ATOM 867 N N . GLU A 1 105 ? -15.922 -11.062 2.607 1 97.56 105 GLU A N 1
ATOM 868 C CA . GLU A 1 105 ? -15.523 -12.125 3.527 1 97.56 105 GLU A CA 1
ATOM 869 C C . GLU A 1 105 ? -14.016 -12.125 3.74 1 97.56 105 GLU A C 1
ATOM 871 O O . GLU A 1 105 ? -13.242 -12.273 2.785 1 97.56 105 GLU A O 1
ATOM 876 N N . PRO A 1 106 ? -13.641 -12.016 4.926 1 96.31 106 PRO A N 1
ATOM 877 C CA . PRO A 1 106 ? -12.203 -12.023 5.172 1 96.31 106 PRO A CA 1
ATOM 878 C C . PRO A 1 106 ? -11.609 -13.43 5.18 1 96.31 106 PRO A C 1
ATOM 880 O O . PRO A 1 106 ? -12.266 -14.375 5.613 1 96.31 106 PRO A O 1
ATOM 883 N N . GLU A 1 107 ? -10.445 -13.531 4.652 1 95.94 107 GLU A N 1
ATOM 884 C CA . GLU A 1 107 ? -9.656 -14.742 4.824 1 95.94 107 GLU A CA 1
ATOM 885 C C . GLU A 1 107 ? -8.945 -14.75 6.176 1 95.94 107 GLU A C 1
ATOM 887 O O . GLU A 1 107 ? -8.969 -15.758 6.891 1 95.94 107 GLU A O 1
ATOM 892 N N . THR A 1 108 ? -8.281 -13.734 6.523 1 96.44 108 THR A N 1
ATOM 893 C CA . THR A 1 108 ? -7.578 -13.57 7.793 1 96.44 108 THR A CA 1
ATOM 894 C C . THR A 1 108 ? -7.293 -12.094 8.062 1 96.44 108 THR A C 1
ATOM 896 O O . THR A 1 108 ? -7.57 -11.242 7.223 1 96.44 108 THR A O 1
ATOM 899 N N . GLY A 1 109 ? -6.82 -11.82 9.25 1 95.69 109 GLY A N 1
ATOM 900 C CA . GLY A 1 109 ? -6.461 -10.469 9.625 1 95.69 109 GLY A CA 1
ATOM 901 C C . GLY A 1 109 ? -5 -10.148 9.383 1 95.69 109 GLY A C 1
ATOM 902 O O . GLY A 1 109 ? -4.164 -11.055 9.32 1 95.69 109 GLY A O 1
ATOM 903 N N . ILE A 1 110 ? -4.742 -8.859 9.172 1 97.19 110 ILE A N 1
ATOM 904 C CA . ILE A 1 110 ? -3.391 -8.32 9.078 1 97.19 110 ILE A CA 1
ATOM 905 C C . ILE A 1 110 ? -3.188 -7.258 10.156 1 97.19 110 ILE A C 1
ATOM 907 O O . ILE A 1 110 ? -4.039 -6.387 10.344 1 97.19 110 ILE A O 1
ATOM 911 N N . ARG A 1 111 ? -2.1 -7.441 10.875 1 97.19 111 ARG A N 1
ATOM 912 C CA . ARG A 1 111 ? -1.696 -6.422 11.836 1 97.19 111 ARG A CA 1
ATOM 913 C C . ARG A 1 111 ? -0.46 -5.672 11.359 1 97.19 111 ARG A C 1
ATOM 915 O O . ARG A 1 111 ? 0.525 -6.285 10.945 1 97.19 111 ARG A O 1
ATOM 922 N N . ILE A 1 112 ? -0.527 -4.332 11.328 1 96.75 112 ILE A N 1
ATOM 923 C CA . ILE A 1 112 ? 0.574 -3.443 10.977 1 96.75 112 ILE A CA 1
ATOM 924 C C . ILE A 1 112 ? 0.992 -2.625 12.195 1 96.75 112 ILE A C 1
ATOM 926 O O . ILE A 1 112 ? 0.196 -1.853 12.734 1 96.75 112 ILE A O 1
ATOM 930 N N . GLU A 1 113 ? 2.209 -2.762 12.547 1 96.69 113 GLU A N 1
ATOM 931 C CA . GLU A 1 113 ? 2.691 -2.115 13.766 1 96.69 113 GLU A CA 1
ATOM 932 C C . GLU A 1 113 ? 3.904 -1.236 13.477 1 96.69 113 GLU A C 1
ATOM 934 O O . GLU A 1 113 ? 4.887 -1.698 12.891 1 96.69 113 GLU A O 1
ATOM 939 N N . ILE A 1 114 ? 3.781 0.001 13.797 1 94.38 114 ILE A N 1
ATOM 940 C CA . ILE A 1 114 ? 4.938 0.891 13.758 1 94.38 114 ILE A CA 1
ATOM 941 C C . ILE A 1 114 ? 5.789 0.685 15.008 1 94.38 114 ILE A C 1
ATOM 943 O O . ILE A 1 114 ? 5.309 0.855 16.125 1 94.38 114 ILE A O 1
ATOM 947 N N . LEU A 1 115 ? 7.02 0.43 14.734 1 91.06 115 LEU A N 1
ATOM 948 C CA . LEU A 1 115 ? 7.906 0.064 15.828 1 91.06 115 LEU A CA 1
ATOM 949 C C . LEU A 1 115 ? 8.523 1.305 16.469 1 91.06 115 LEU A C 1
ATOM 951 O O . LEU A 1 115 ? 8.82 2.279 15.781 1 91.06 115 LEU A O 1
ATOM 955 N N . LYS A 1 116 ? 8.523 1.523 17.812 1 78 116 LYS A N 1
ATOM 956 C CA . LYS A 1 116 ? 9.094 2.629 18.578 1 78 116 LYS A CA 1
ATOM 957 C C . LYS A 1 116 ? 10.609 2.475 18.719 1 78 116 LYS A C 1
ATOM 959 O O . LYS A 1 116 ? 11.117 1.356 18.828 1 78 116 LYS A O 1
ATOM 964 N N . MET B 1 1 ? 1.913 3.266 16.594 1 84.5 1 MET B N 1
ATOM 965 C CA . MET B 1 1 ? 0.635 3.211 15.891 1 84.5 1 MET B CA 1
ATOM 966 C C . MET B 1 1 ? 0.36 1.803 15.375 1 84.5 1 MET B C 1
ATOM 968 O O . MET B 1 1 ? 1.263 1.14 14.859 1 84.5 1 MET B O 1
ATOM 972 N N . LYS B 1 2 ? -0.809 1.32 15.641 1 92.44 2 LYS B N 1
ATOM 973 C CA . LYS B 1 2 ? -1.252 -0.007 15.219 1 92.44 2 LYS B CA 1
ATOM 974 C C . LYS B 1 2 ? -2.418 0.083 14.242 1 92.44 2 LYS B C 1
ATOM 976 O O . LYS B 1 2 ? -3.387 0.804 14.484 1 92.44 2 LYS B O 1
ATOM 981 N N . LEU B 1 3 ? -2.219 -0.496 13.094 1 96.56 3 LEU B N 1
ATOM 982 C CA . LEU B 1 3 ? -3.279 -0.545 12.094 1 96.56 3 LEU B CA 1
ATOM 983 C C . LEU B 1 3 ? -3.758 -1.977 11.883 1 96.56 3 LEU B C 1
ATOM 985 O O . LEU B 1 3 ? -2.99 -2.926 12.055 1 96.56 3 LEU B O 1
ATOM 989 N N . LEU B 1 4 ? -5.02 -2.1 11.57 1 97.44 4 LEU B N 1
ATOM 990 C CA . LEU B 1 4 ? -5.652 -3.393 11.328 1 97.44 4 LEU B CA 1
ATOM 991 C C . LEU B 1 4 ? -6.309 -3.428 9.953 1 97.44 4 LEU B C 1
ATOM 993 O O . LEU B 1 4 ? -7.031 -2.502 9.578 1 97.44 4 LEU B O 1
ATOM 997 N N . MET B 1 5 ? -5.984 -4.438 9.195 1 97.81 5 MET B N 1
ATOM 998 C CA . MET B 1 5 ? -6.582 -4.66 7.883 1 97.81 5 MET B CA 1
ATOM 999 C C . MET B 1 5 ? -6.891 -6.137 7.664 1 97.81 5 MET B C 1
ATOM 1001 O O . MET B 1 5 ? -6.7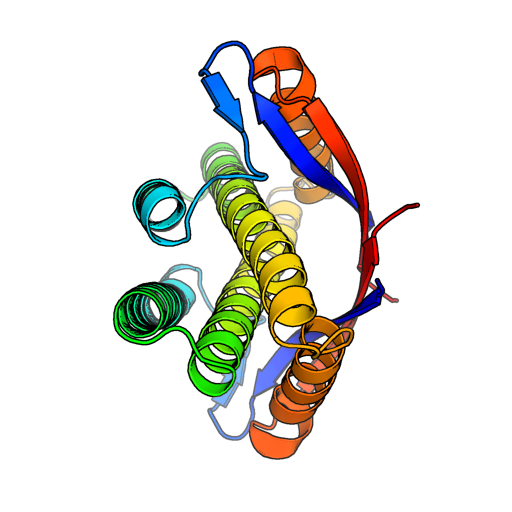46 -6.949 8.586 1 97.81 5 MET B O 1
ATOM 1005 N N . HIS B 1 6 ? -7.398 -6.488 6.477 1 97.62 6 HIS B N 1
ATOM 1006 C CA . HIS B 1 6 ? -7.75 -7.875 6.207 1 97.62 6 HIS B CA 1
ATOM 1007 C C . HIS B 1 6 ? -7.254 -8.312 4.832 1 97.62 6 HIS B C 1
ATOM 1009 O O . HIS B 1 6 ? -7.145 -7.492 3.916 1 97.62 6 HIS B O 1
ATOM 1015 N N . ILE B 1 7 ? -6.898 -9.555 4.766 1 97.75 7 ILE B N 1
ATOM 1016 C CA . ILE B 1 7 ? -6.961 -10.219 3.465 1 97.75 7 ILE B CA 1
ATOM 1017 C C . ILE B 1 7 ? -8.414 -10.555 3.125 1 97.75 7 ILE B C 1
ATOM 1019 O O . ILE B 1 7 ? -9.07 -11.289 3.861 1 97.75 7 ILE B O 1
ATOM 1023 N N . LEU B 1 8 ? -8.859 -10.031 2.014 1 97.81 8 LEU B N 1
ATOM 1024 C CA . LEU B 1 8 ? -10.25 -10.234 1.618 1 97.81 8 LEU B CA 1
ATOM 1025 C C . LEU B 1 8 ? -10.375 -11.398 0.646 1 97.81 8 LEU B C 1
ATOM 1027 O O . LEU B 1 8 ? -9.68 -11.445 -0.375 1 97.81 8 LEU B O 1
ATOM 1031 N N . LYS B 1 9 ? -11.242 -12.281 0.902 1 96.62 9 LYS B N 1
ATOM 1032 C CA . LYS B 1 9 ? -11.336 -13.523 0.146 1 96.62 9 LYS B CA 1
ATOM 1033 C C . LYS B 1 9 ? -12.414 -13.438 -0.929 1 96.62 9 LYS B C 1
ATOM 1035 O O . LYS B 1 9 ? -12.141 -13.641 -2.113 1 96.62 9 LYS B O 1
ATOM 1040 N N . LYS B 1 10 ? -13.68 -13.094 -0.467 1 97.06 10 LYS B N 1
ATOM 1041 C CA . LYS B 1 10 ? -14.797 -13.133 -1.406 1 97.06 10 LYS B CA 1
ATOM 1042 C C . LYS B 1 10 ? -15.812 -12.039 -1.106 1 97.06 10 LYS B C 1
ATOM 1044 O O . LYS B 1 10 ? -15.922 -11.578 0.033 1 97.06 10 LYS B O 1
ATOM 1049 N N . ASN B 1 11 ? -16.453 -11.633 -2.18 1 96.38 11 ASN B N 1
ATOM 1050 C CA . ASN B 1 11 ? -17.609 -10.742 -2.098 1 96.38 11 ASN B CA 1
ATOM 1051 C C . ASN B 1 11 ? -18.812 -11.32 -2.84 1 96.38 11 ASN B C 1
ATOM 1053 O O . ASN B 1 11 ? -18.875 -11.234 -4.066 1 96.38 11 ASN B O 1
ATOM 1057 N N . LYS B 1 12 ? -19.703 -11.852 -2.131 1 94.62 12 LYS B N 1
ATOM 1058 C CA . LYS B 1 12 ? -20.844 -12.547 -2.719 1 94.62 12 LYS B CA 1
ATOM 1059 C C . LYS B 1 12 ? -21.766 -11.578 -3.445 1 94.62 12 LYS B C 1
ATOM 1061 O O . LYS B 1 12 ? -22.328 -11.906 -4.496 1 94.62 12 LYS B O 1
ATOM 1066 N N . LYS B 1 13 ? -21.953 -10.445 -2.916 1 93.75 13 LYS B N 1
ATOM 1067 C CA . LYS B 1 13 ? -22.828 -9.445 -3.516 1 93.75 13 LYS B CA 1
ATOM 1068 C C . LYS B 1 13 ? -22.359 -9.07 -4.918 1 93.75 13 LYS B C 1
ATOM 1070 O O . LYS B 1 13 ? -23.172 -8.898 -5.828 1 93.75 13 LYS B O 1
ATOM 1075 N N . LEU B 1 14 ? -20.984 -8.953 -5.051 1 93.12 14 LEU B N 1
ATOM 1076 C CA . LEU B 1 14 ? -20.406 -8.539 -6.324 1 93.12 14 LEU B CA 1
ATOM 1077 C C . LEU B 1 14 ? -20 -9.75 -7.156 1 93.12 14 LEU B C 1
ATOM 1079 O O . LEU B 1 14 ? -19.562 -9.602 -8.297 1 93.12 14 LEU B O 1
ATOM 1083 N N . ASN B 1 15 ? -20.156 -10.922 -6.609 1 94.38 15 ASN B N 1
ATOM 1084 C CA . ASN B 1 15 ? -19.75 -12.164 -7.25 1 94.38 15 ASN B CA 1
ATOM 1085 C C . ASN B 1 15 ? -18.266 -12.156 -7.605 1 94.38 15 ASN B C 1
ATOM 1087 O O . ASN B 1 15 ? -17.891 -12.445 -8.742 1 94.38 15 ASN B O 1
ATOM 1091 N N . ILE B 1 16 ? -17.453 -11.711 -6.66 1 95.56 16 ILE B N 1
ATOM 1092 C CA . ILE B 1 16 ? -16.016 -11.688 -6.824 1 95.56 16 ILE B CA 1
ATOM 1093 C C . ILE B 1 16 ? -15.367 -12.719 -5.895 1 95.56 16 ILE B C 1
ATOM 1095 O O . ILE B 1 16 ? -15.695 -12.781 -4.707 1 95.56 16 ILE B O 1
ATOM 1099 N N . ASP B 1 17 ? -14.578 -13.484 -6.434 1 96.69 17 ASP B N 1
ATOM 1100 C CA . ASP B 1 17 ? -13.758 -14.461 -5.723 1 96.69 17 ASP B CA 1
ATOM 1101 C C . ASP B 1 17 ? -12.273 -14.18 -5.922 1 96.69 17 ASP B C 1
ATOM 1103 O O . ASP B 1 17 ? -11.703 -14.523 -6.965 1 96.69 17 ASP B O 1
ATOM 1107 N N . ASN B 1 18 ? -11.641 -13.719 -4.895 1 95.5 18 ASN B N 1
ATOM 1108 C CA . ASN B 1 18 ? -10.25 -13.289 -5.008 1 95.5 18 ASN B CA 1
ATOM 1109 C C . ASN B 1 18 ? -9.312 -14.477 -5.199 1 95.5 18 ASN B C 1
ATOM 1111 O O . ASN B 1 18 ? -8.148 -14.305 -5.57 1 95.5 18 ASN B O 1
ATOM 1115 N N . GLU B 1 19 ? -9.758 -15.633 -4.98 1 92.75 19 GLU B N 1
ATOM 1116 C CA . GLU B 1 19 ? -8.945 -16.812 -5.25 1 92.75 19 GLU B CA 1
ATOM 1117 C C . GLU B 1 19 ? -8.797 -17.062 -6.75 1 92.75 19 GLU B C 1
ATOM 1119 O O . GLU B 1 19 ? -7.867 -17.734 -7.188 1 92.75 19 GLU B O 1
ATOM 1124 N N . ALA B 1 20 ? -9.703 -16.453 -7.469 1 93 20 ALA B N 1
ATOM 1125 C CA . ALA B 1 20 ? -9.719 -16.734 -8.906 1 93 20 ALA B CA 1
ATOM 1126 C C . ALA B 1 20 ? -9.406 -15.477 -9.711 1 93 20 ALA B C 1
ATOM 1128 O O . ALA B 1 20 ? -9.188 -15.547 -10.922 1 93 20 ALA B O 1
ATOM 1129 N N . VAL B 1 21 ? -9.336 -14.391 -9.102 1 93.88 21 VAL B N 1
ATOM 1130 C CA . VAL B 1 21 ? -9.133 -13.125 -9.789 1 93.88 21 VAL B CA 1
ATOM 1131 C C . VAL B 1 21 ? -7.719 -13.062 -10.359 1 93.88 21 VAL B C 1
ATOM 1133 O O . VAL B 1 21 ? -6.766 -13.523 -9.727 1 93.88 21 VAL B O 1
ATOM 1136 N N . SER B 1 22 ? -7.598 -12.562 -11.578 1 93.44 22 SER B N 1
ATOM 1137 C CA . SER B 1 22 ? -6.285 -12.383 -12.188 1 93.44 22 SER B CA 1
ATOM 1138 C C . SER B 1 22 ? -5.719 -11 -11.883 1 93.44 22 SER B C 1
ATOM 1140 O O . SER B 1 22 ? -6.449 -10.109 -11.438 1 93.44 22 SER B O 1
ATOM 1142 N N . PHE B 1 23 ? -4.43 -10.844 -12.148 1 95.25 23 PHE B N 1
ATOM 1143 C CA . PHE B 1 23 ? -3.822 -9.531 -11.969 1 95.25 23 PHE B CA 1
ATOM 1144 C C . PHE B 1 23 ? -4.453 -8.508 -12.906 1 95.25 23 PHE B C 1
ATOM 1146 O O . PHE B 1 23 ? -4.59 -7.336 -12.555 1 95.25 23 PHE B O 1
ATOM 1153 N N . THR B 1 24 ? -4.859 -8.969 -14.055 1 92.62 24 THR B N 1
ATOM 1154 C CA . THR B 1 24 ? -5.523 -8.094 -15.008 1 92.62 24 THR B CA 1
ATOM 1155 C C . THR B 1 24 ? -6.86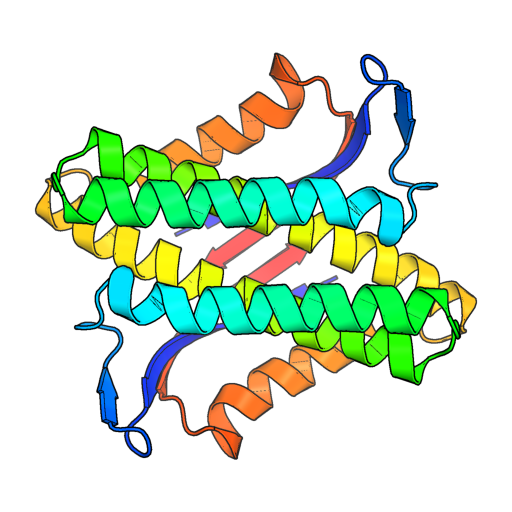3 -7.609 -14.461 1 92.62 24 THR B C 1
ATOM 1157 O O . THR B 1 24 ? -7.238 -6.449 -14.648 1 92.62 24 THR B O 1
ATOM 1160 N N . ASP B 1 25 ? -7.543 -8.484 -13.812 1 92.81 25 ASP B N 1
ATOM 1161 C CA . ASP B 1 25 ? -8.82 -8.117 -13.203 1 92.81 25 ASP B CA 1
ATOM 1162 C C . ASP B 1 25 ? -8.625 -7.086 -12.094 1 92.81 25 ASP B C 1
ATOM 1164 O O . ASP B 1 25 ? -9.484 -6.234 -11.867 1 92.81 25 ASP B O 1
ATOM 1168 N N . ILE B 1 26 ? -7.48 -7.18 -11.398 1 96.06 26 ILE B N 1
ATOM 1169 C CA . ILE B 1 26 ? -7.188 -6.328 -10.25 1 96.06 26 ILE B CA 1
ATOM 1170 C C . ILE B 1 26 ? -6.754 -4.945 -10.734 1 96.06 26 ILE B C 1
ATOM 1172 O O . ILE B 1 26 ? -6.996 -3.939 -10.055 1 96.06 26 ILE B O 1
ATOM 1176 N N . GLU B 1 27 ? -6.203 -4.93 -11.906 1 96.25 27 GLU B N 1
ATOM 1177 C CA . GLU B 1 27 ? -5.539 -3.748 -12.453 1 96.25 27 GLU B CA 1
ATOM 1178 C C . GLU B 1 27 ? -6.492 -2.559 -12.508 1 96.25 27 GLU B C 1
ATOM 1180 O O . GLU B 1 27 ? -6.148 -1.459 -12.07 1 96.25 27 GLU B O 1
ATOM 1185 N N . ASP B 1 28 ? -7.648 -2.748 -13.039 1 95.38 28 ASP B N 1
ATOM 1186 C CA . ASP B 1 28 ? -8.594 -1.648 -13.211 1 95.38 28 ASP B CA 1
ATOM 1187 C C . ASP B 1 28 ? -8.945 -1.015 -11.867 1 95.38 28 ASP B C 1
ATOM 1189 O O . ASP B 1 28 ? -8.984 0.211 -11.742 1 95.38 28 ASP B O 1
ATOM 1193 N N . LYS B 1 29 ? -9.242 -1.857 -10.93 1 96.81 29 LYS B N 1
ATOM 1194 C CA . LYS B 1 29 ? -9.602 -1.332 -9.617 1 96.81 29 LYS B CA 1
ATOM 1195 C C . LYS B 1 29 ? -8.414 -0.64 -8.953 1 96.81 29 LYS B C 1
ATOM 1197 O O . LYS B 1 29 ? -8.578 0.383 -8.281 1 96.81 29 LYS B O 1
ATOM 1202 N N . PHE B 1 30 ? -7.238 -1.193 -9.102 1 98.56 30 PHE B N 1
ATOM 1203 C CA . PHE B 1 30 ? -6.031 -0.552 -8.602 1 98.56 30 PHE B CA 1
ATOM 1204 C C . PHE B 1 30 ? -5.859 0.833 -9.211 1 98.56 30 PHE B C 1
ATOM 1206 O O . PHE B 1 30 ? -5.59 1.804 -8.5 1 98.56 30 PHE B O 1
ATOM 1213 N N . MET B 1 31 ? -5.984 0.92 -10.461 1 98.12 31 MET B N 1
ATOM 1214 C CA . MET B 1 31 ? -5.836 2.191 -11.164 1 98.12 31 MET B CA 1
ATOM 1215 C C . MET B 1 31 ? -6.883 3.197 -10.695 1 98.12 31 MET B C 1
ATOM 1217 O O . MET B 1 31 ? -6.586 4.383 -10.547 1 98.12 31 MET B O 1
ATOM 1221 N N . GLU B 1 32 ? -8.039 2.756 -10.477 1 98.31 32 GLU B N 1
ATOM 1222 C CA . GLU B 1 32 ? -9.094 3.615 -9.953 1 98.31 32 GLU B CA 1
ATOM 1223 C C . GLU B 1 32 ? -8.711 4.191 -8.594 1 98.31 32 GLU B C 1
ATOM 1225 O O . GLU B 1 32 ? -8.797 5.402 -8.383 1 98.31 32 GLU B O 1
ATOM 1230 N N . GLU B 1 33 ? -8.289 3.279 -7.641 1 98.62 33 GLU B N 1
ATOM 1231 C CA . GLU B 1 33 ? -7.918 3.73 -6.301 1 98.62 33 GLU B CA 1
ATOM 1232 C C . GLU B 1 33 ? -6.727 4.68 -6.348 1 98.62 33 GLU B C 1
ATOM 1234 O O . GLU B 1 33 ? -6.664 5.648 -5.586 1 98.62 33 GLU B O 1
ATOM 1239 N N . ALA B 1 34 ? -5.754 4.379 -7.195 1 98.44 34 ALA B N 1
ATOM 1240 C CA . ALA B 1 34 ? -4.594 5.254 -7.359 1 98.44 34 ALA B CA 1
ATOM 1241 C C . ALA B 1 34 ? -5.016 6.637 -7.852 1 98.44 34 ALA B C 1
ATOM 1243 O O . ALA B 1 34 ? -4.543 7.652 -7.34 1 98.44 34 ALA B O 1
ATOM 1244 N N . ALA B 1 35 ? -5.879 6.691 -8.82 1 98.25 35 ALA B N 1
ATOM 1245 C CA . ALA B 1 35 ? -6.375 7.961 -9.352 1 98.25 35 ALA B CA 1
ATOM 1246 C C . ALA B 1 35 ? -7.121 8.75 -8.281 1 98.25 35 ALA B C 1
ATOM 1248 O O . ALA B 1 35 ? -6.992 9.969 -8.195 1 98.25 35 ALA B O 1
ATOM 1249 N N . GLU B 1 36 ? -7.957 8.086 -7.531 1 98.69 36 GLU B N 1
ATOM 1250 C CA . GLU B 1 36 ? -8.703 8.742 -6.457 1 98.69 36 GLU B CA 1
ATOM 1251 C C . GLU B 1 36 ? -7.762 9.328 -5.41 1 98.69 36 GLU B C 1
ATOM 1253 O O . GLU B 1 36 ? -8.016 10.406 -4.871 1 98.69 36 GLU B O 1
ATOM 1258 N N . LEU B 1 37 ? -6.68 8.594 -5.098 1 98.62 37 LEU B N 1
ATOM 1259 C CA . LEU B 1 37 ? -5.691 9.094 -4.148 1 98.62 37 LEU B CA 1
ATOM 1260 C C . LEU B 1 37 ? -5.023 10.359 -4.684 1 98.62 37 LEU B C 1
ATOM 1262 O O . LEU B 1 37 ? -4.836 11.328 -3.945 1 98.62 37 LEU B O 1
ATOM 1266 N N . ILE B 1 38 ? -4.664 10.336 -5.957 1 98.19 38 ILE B N 1
ATOM 1267 C CA . ILE B 1 38 ? -4.039 11.492 -6.594 1 98.19 38 ILE B CA 1
ATOM 1268 C C . ILE B 1 38 ? -4.988 12.688 -6.547 1 98.19 38 ILE B C 1
ATOM 1270 O O . ILE B 1 38 ? -4.586 13.797 -6.199 1 98.19 38 ILE B O 1
ATOM 1274 N N . GLU B 1 39 ? -6.207 12.438 -6.871 1 98.25 39 GLU B N 1
ATOM 1275 C CA . GLU B 1 39 ? -7.207 13.5 -6.824 1 98.25 39 GLU B CA 1
ATOM 1276 C C . GLU B 1 39 ? -7.363 14.047 -5.41 1 98.25 39 GLU B C 1
ATOM 1278 O O . GLU B 1 39 ? -7.457 15.266 -5.215 1 98.25 39 GLU B O 1
ATOM 1283 N N . ALA B 1 40 ? -7.449 13.18 -4.43 1 98.38 40 ALA B N 1
ATOM 1284 C CA . ALA B 1 40 ? -7.555 13.609 -3.037 1 98.38 40 ALA B CA 1
ATOM 1285 C C . ALA B 1 40 ? -6.383 14.5 -2.646 1 98.38 40 ALA B C 1
ATOM 1287 O O . ALA B 1 40 ? -6.559 15.492 -1.935 1 98.38 40 ALA B O 1
ATOM 1288 N N . SER B 1 41 ? -5.188 14.141 -3.068 1 97.5 41 SER B N 1
ATOM 1289 C CA . SER B 1 41 ? -3.984 14.922 -2.797 1 97.5 41 SER B CA 1
ATOM 1290 C C . SER B 1 41 ? -4.082 16.312 -3.402 1 97.5 41 SER B C 1
ATOM 1292 O O . SER B 1 41 ? -3.697 17.297 -2.77 1 97.5 41 SER B O 1
ATOM 1294 N N . ARG B 1 42 ? -4.578 16.406 -4.582 1 97.06 42 ARG B N 1
ATOM 1295 C CA . ARG B 1 42 ? -4.707 17.688 -5.27 1 97.06 42 ARG B CA 1
ATOM 1296 C C . ARG B 1 42 ? -5.746 18.578 -4.59 1 97.06 42 ARG B C 1
ATOM 1298 O O . ARG B 1 42 ? -5.523 19.766 -4.414 1 97.06 42 ARG B O 1
ATOM 1305 N N . VAL B 1 43 ? -6.836 18 -4.219 1 97.94 43 VAL B N 1
ATOM 1306 C CA . VAL B 1 43 ? -7.887 18.734 -3.527 1 97.94 43 VAL B CA 1
ATOM 1307 C C . VAL B 1 43 ? -7.348 19.281 -2.205 1 97.94 43 VAL B C 1
ATOM 1309 O O . VAL B 1 43 ? -7.637 20.422 -1.834 1 97.94 43 VAL B O 1
ATOM 1312 N N . TRP B 1 44 ? -6.566 18.469 -1.505 1 97.38 44 TRP B N 1
ATOM 1313 C CA . TRP B 1 44 ? -5.922 18.906 -0.27 1 97.38 44 TRP B CA 1
ATOM 1314 C C . TRP B 1 44 ? -5.047 20.125 -0.513 1 97.38 44 TRP B C 1
ATOM 1316 O O . TRP B 1 44 ? -5.031 21.062 0.295 1 97.38 44 TRP B O 1
ATOM 1326 N N . GLN B 1 45 ? -4.277 20.078 -1.604 1 95.06 45 GLN B N 1
ATOM 1327 C CA . GLN B 1 45 ? -3.379 21.188 -1.913 1 95.06 45 GLN B CA 1
ATOM 1328 C C . GLN B 1 45 ? -4.156 22.484 -2.141 1 95.06 45 GLN B C 1
ATOM 1330 O O . GLN B 1 45 ? -3.668 23.562 -1.833 1 95.06 45 GLN B O 1
ATOM 1335 N N . GLU B 1 46 ? -5.34 22.391 -2.625 1 96.88 46 GLU B N 1
ATOM 1336 C CA . GLU B 1 46 ? -6.191 23.547 -2.869 1 96.88 46 GLU B CA 1
ATOM 1337 C C . GLU B 1 46 ? -6.82 24.062 -1.574 1 96.88 46 GLU B C 1
ATOM 1339 O O . GLU B 1 46 ? -7.039 25.266 -1.411 1 96.88 46 GLU B O 1
ATOM 1344 N N . ASN B 1 47 ? -7.18 23.266 -0.673 1 97.56 47 ASN B N 1
ATOM 1345 C CA . ASN B 1 47 ? -7.828 23.578 0.598 1 97.56 47 ASN B CA 1
ATOM 1346 C C . ASN B 1 47 ? -7.414 22.594 1.692 1 97.56 47 ASN B C 1
ATOM 1348 O O . ASN B 1 47 ? -8.039 21.562 1.866 1 97.56 47 ASN B O 1
ATOM 1352 N N . LYS B 1 48 ? -6.484 23.047 2.473 1 97 48 LYS B N 1
ATOM 1353 C CA . LYS B 1 48 ? -5.887 22.203 3.5 1 97 48 LYS B CA 1
ATOM 1354 C C . LYS B 1 48 ? -6.734 22.203 4.77 1 97 48 LYS B C 1
ATOM 1356 O O . LYS B 1 48 ? -6.461 22.938 5.707 1 97 48 LYS B O 1
ATOM 1361 N N . ASN B 1 49 ? -7.68 21.312 4.789 1 97.94 49 ASN B N 1
ATOM 1362 C CA . ASN B 1 49 ? -8.539 21.156 5.961 1 97.94 49 ASN B CA 1
ATOM 1363 C C . ASN B 1 49 ? -8.695 19.703 6.359 1 97.94 49 ASN B C 1
ATOM 1365 O O . ASN B 1 49 ? -8.18 18.812 5.68 1 97.94 49 ASN B O 1
ATOM 1369 N N . LEU B 1 50 ? -9.359 19.453 7.434 1 98.12 50 LEU B N 1
ATOM 1370 C CA . LEU B 1 50 ? -9.445 18.141 8.047 1 98.12 50 LEU B CA 1
ATOM 1371 C C . LEU B 1 50 ? -10.18 17.156 7.129 1 98.12 50 LEU B C 1
ATOM 1373 O O . LEU B 1 50 ? -9.773 16 6.988 1 98.12 50 LEU B O 1
ATOM 1377 N N . GLU B 1 51 ? -11.234 17.562 6.527 1 98.31 51 GLU B N 1
ATOM 1378 C CA . GLU B 1 51 ? -12.031 16.688 5.664 1 98.31 51 GLU B CA 1
ATOM 1379 C C . GLU B 1 51 ? -11.219 16.219 4.457 1 98.31 51 GLU B C 1
ATOM 1381 O O . GLU B 1 51 ? -11.312 15.062 4.051 1 98.31 51 GLU B O 1
ATOM 1386 N N . ASN B 1 52 ? -10.461 17.094 3.891 1 98.56 52 ASN B N 1
ATOM 1387 C CA . ASN B 1 52 ? -9.641 16.719 2.738 1 98.56 52 ASN B CA 1
ATOM 1388 C C . ASN B 1 52 ? -8.5 15.797 3.135 1 98.56 52 ASN B C 1
ATOM 1390 O O . ASN B 1 52 ? -8.109 14.922 2.361 1 98.56 52 ASN B O 1
ATOM 1394 N N . LEU B 1 53 ? -8 16 4.363 1 98.56 53 LEU B N 1
ATOM 1395 C CA . LEU B 1 53 ? -6.977 15.086 4.863 1 98.56 53 LEU B CA 1
ATOM 1396 C C . LEU B 1 53 ? -7.551 13.695 5.102 1 98.56 53 LEU B C 1
ATOM 1398 O O . LEU B 1 53 ? -6.91 12.695 4.777 1 98.56 53 LEU B O 1
ATOM 1402 N N . LYS B 1 54 ? -8.758 13.664 5.633 1 98.69 54 LYS B N 1
ATOM 1403 C CA . LYS B 1 54 ? -9.445 12.391 5.824 1 98.69 54 LYS B CA 1
ATOM 1404 C C . LYS B 1 54 ? -9.562 11.625 4.508 1 98.69 54 LYS B C 1
ATOM 1406 O O . LYS B 1 54 ? -9.383 10.406 4.473 1 98.69 54 LYS B O 1
ATOM 1411 N N . ASN B 1 55 ? -9.852 12.367 3.502 1 98.62 55 ASN B N 1
ATOM 1412 C CA . ASN B 1 55 ? -10.031 11.742 2.197 1 98.62 55 ASN B CA 1
ATOM 1413 C C . ASN B 1 55 ? -8.719 11.156 1.67 1 98.62 55 ASN B C 1
ATOM 1415 O O . ASN B 1 55 ? -8.711 10.086 1.068 1 98.62 55 ASN B O 1
ATOM 1419 N N . ILE B 1 56 ? -7.613 11.805 1.84 1 98.69 56 ILE B N 1
ATOM 1420 C CA . ILE B 1 56 ? -6.316 11.266 1.454 1 98.69 56 ILE B CA 1
ATOM 1421 C C . ILE B 1 56 ? -6.066 9.945 2.184 1 98.69 56 ILE B C 1
ATOM 1423 O O . ILE B 1 56 ? -5.66 8.953 1.569 1 98.69 56 ILE B O 1
ATOM 1427 N N . ILE B 1 57 ? -6.324 9.93 3.441 1 98.75 57 ILE B N 1
ATOM 1428 C CA . ILE B 1 57 ? -6.055 8.758 4.27 1 98.75 57 ILE B CA 1
ATOM 1429 C C . ILE B 1 57 ? -6.938 7.598 3.824 1 98.75 57 ILE B C 1
ATOM 1431 O O . ILE B 1 57 ? -6.461 6.469 3.664 1 98.75 57 ILE B O 1
ATOM 1435 N N . ARG B 1 58 ? -8.219 7.934 3.562 1 98.75 58 ARG B N 1
ATOM 1436 C CA . ARG B 1 58 ? -9.148 6.898 3.113 1 98.75 58 ARG B CA 1
ATOM 1437 C C . ARG B 1 58 ? -8.672 6.27 1.808 1 98.75 58 ARG B C 1
ATOM 1439 O O . ARG B 1 58 ? -8.609 5.043 1.691 1 98.75 58 ARG B O 1
ATOM 1446 N N . GLU B 1 59 ? -8.359 7.109 0.839 1 98.75 59 GLU B N 1
ATOM 1447 C CA . GLU B 1 59 ? -7.938 6.609 -0.464 1 98.75 59 GLU B CA 1
ATOM 1448 C C . GLU B 1 59 ? -6.609 5.859 -0.362 1 98.75 59 GLU B C 1
ATOM 1450 O O . GLU B 1 59 ? -6.375 4.902 -1.1 1 98.75 59 GLU B O 1
ATOM 1455 N N . THR B 1 60 ? -5.73 6.297 0.548 1 98.81 60 THR B N 1
ATOM 1456 C CA . THR B 1 60 ? -4.477 5.586 0.765 1 98.81 60 THR B CA 1
ATOM 1457 C C . THR B 1 60 ? -4.738 4.168 1.261 1 98.81 60 THR B C 1
ATOM 1459 O O . THR B 1 60 ? -4.109 3.215 0.793 1 98.81 60 THR B O 1
ATOM 1462 N N . PHE B 1 61 ? -5.668 3.961 2.205 1 98.75 61 PHE B N 1
ATOM 1463 C CA . PHE B 1 61 ? -6 2.627 2.695 1 98.75 61 PHE B CA 1
ATOM 1464 C C . PHE B 1 61 ? -6.609 1.778 1.586 1 98.75 61 PHE B C 1
ATOM 1466 O O . PHE B 1 61 ? -6.398 0.565 1.539 1 98.75 61 PHE B O 1
ATOM 1473 N N . ASP B 1 62 ? -7.391 2.447 0.667 1 98.62 62 ASP B N 1
ATOM 1474 C CA . ASP B 1 62 ? -7.926 1.707 -0.471 1 98.62 62 ASP B CA 1
ATOM 1475 C C . ASP B 1 62 ? -6.805 1.183 -1.364 1 98.62 62 ASP B C 1
ATOM 1477 O O . ASP B 1 62 ? -6.871 0.055 -1.857 1 98.62 62 ASP B O 1
ATOM 1481 N N . VAL B 1 63 ? -5.797 1.95 -1.587 1 98.81 63 VAL B N 1
ATOM 1482 C CA . VAL B 1 63 ? -4.656 1.517 -2.389 1 98.81 63 VAL B CA 1
ATOM 1483 C C . VAL B 1 63 ? -3.914 0.395 -1.668 1 98.81 63 VAL B C 1
ATOM 1485 O O . VAL B 1 63 ? -3.545 -0.609 -2.281 1 98.81 63 VAL B O 1
ATOM 1488 N N . ILE B 1 64 ? -3.658 0.514 -0.374 1 98.75 64 ILE B N 1
ATOM 1489 C CA . ILE B 1 64 ? -2.977 -0.518 0.401 1 98.75 64 ILE B CA 1
ATOM 1490 C C . ILE B 1 64 ? -3.768 -1.822 0.331 1 98.75 64 ILE B C 1
ATOM 1492 O O . ILE B 1 64 ? -3.186 -2.902 0.21 1 98.75 64 ILE B O 1
ATOM 1496 N N . GLN B 1 65 ? -5.098 -1.772 0.398 1 98.5 65 GLN B N 1
ATOM 1497 C CA . GLN B 1 65 ? -5.938 -2.963 0.312 1 98.5 65 GLN B CA 1
ATOM 1498 C C . GLN B 1 65 ? -5.723 -3.691 -1.013 1 98.5 65 GLN B C 1
ATOM 1500 O O . GLN B 1 65 ? -5.672 -4.922 -1.049 1 98.5 65 GLN B O 1
ATOM 1505 N N . MET B 1 66 ? -5.617 -2.881 -2.076 1 98.44 66 MET B N 1
ATOM 1506 C CA . MET B 1 66 ? -5.34 -3.471 -3.381 1 98.44 66 MET B CA 1
ATOM 1507 C C . MET B 1 66 ? -3.965 -4.129 -3.4 1 98.44 66 MET B C 1
ATOM 1509 O O . MET B 1 66 ? -3.795 -5.207 -3.975 1 98.44 66 MET B O 1
ATOM 1513 N N . CYS B 1 67 ? -2.986 -3.504 -2.795 1 98.62 67 CYS B N 1
ATOM 1514 C CA . CYS B 1 67 ? -1.642 -4.066 -2.74 1 98.62 67 CYS B CA 1
ATOM 1515 C C . CYS B 1 67 ? -1.628 -5.371 -1.948 1 98.62 67 CYS B C 1
ATOM 1517 O O . CYS B 1 67 ? -0.907 -6.309 -2.299 1 98.62 67 CYS B O 1
ATOM 1519 N N . ILE B 1 68 ? -2.389 -5.426 -0.869 1 98.19 68 ILE B N 1
ATOM 1520 C CA . ILE B 1 68 ? -2.529 -6.648 -0.085 1 98.19 68 ILE B CA 1
ATOM 1521 C C . ILE B 1 68 ? -3.076 -7.766 -0.967 1 98.19 68 ILE B C 1
ATOM 1523 O O . ILE B 1 68 ? -2.572 -8.891 -0.939 1 98.19 68 ILE B O 1
ATOM 1527 N N . LEU B 1 69 ? -4.098 -7.453 -1.718 1 98.19 69 LEU B N 1
ATOM 1528 C CA . LEU B 1 69 ? -4.668 -8.438 -2.633 1 98.19 69 LEU B CA 1
ATOM 1529 C C . LEU B 1 69 ? -3.619 -8.93 -3.625 1 98.19 69 LEU B C 1
ATOM 1531 O O . LEU B 1 69 ? -3.508 -10.133 -3.873 1 98.19 69 LEU B O 1
ATOM 1535 N N . ILE B 1 70 ? -2.838 -8.039 -4.16 1 98.38 70 ILE B N 1
ATOM 1536 C CA . ILE B 1 70 ? -1.816 -8.375 -5.145 1 98.38 70 ILE B CA 1
ATOM 1537 C C . ILE B 1 70 ? -0.764 -9.281 -4.512 1 98.38 70 ILE B C 1
ATOM 1539 O O . ILE B 1 70 ? -0.364 -10.289 -5.102 1 98.38 70 ILE B O 1
ATOM 1543 N N . LEU B 1 71 ? -0.325 -8.961 -3.309 1 98.06 71 LEU B N 1
ATOM 1544 C CA . LEU B 1 71 ? 0.668 -9.789 -2.631 1 98.06 71 LEU B CA 1
ATOM 1545 C C . LEU B 1 71 ? 0.102 -11.172 -2.311 1 98.06 71 LEU B C 1
ATOM 1547 O O . LEU B 1 71 ? 0.808 -12.172 -2.42 1 98.06 71 LEU B O 1
ATOM 1551 N N . TRP B 1 72 ? -1.12 -11.164 -1.915 1 97.25 72 TRP B N 1
ATOM 1552 C CA . TRP B 1 72 ? -1.778 -12.438 -1.612 1 97.25 72 TRP B CA 1
ATOM 1553 C C . TRP B 1 72 ? -1.877 -13.305 -2.859 1 97.25 72 TRP B C 1
ATOM 1555 O O . TRP B 1 72 ? -1.59 -14.508 -2.809 1 97.25 72 TRP B O 1
ATOM 1565 N N . ARG B 1 73 ? -2.264 -12.703 -3.934 1 96.5 73 ARG B N 1
ATOM 1566 C CA . ARG B 1 73 ? -2.316 -13.414 -5.207 1 96.5 73 ARG B CA 1
ATOM 1567 C C . ARG B 1 73 ? -0.926 -13.867 -5.637 1 96.5 73 ARG B C 1
ATOM 1569 O O . ARG B 1 73 ? -0.762 -14.969 -6.172 1 96.5 73 ARG B O 1
ATOM 1576 N N . SER B 1 74 ? 0.032 -13.047 -5.484 1 97.62 74 SER B N 1
ATOM 1577 C CA . SER B 1 74 ? 1.41 -13.391 -5.82 1 97.62 74 SER B CA 1
ATOM 1578 C C . SER B 1 74 ? 1.9 -14.586 -5.008 1 97.62 74 SER B C 1
ATOM 1580 O O . SER B 1 74 ? 2.633 -15.43 -5.52 1 97.62 74 SER B O 1
ATOM 1582 N N . ASP B 1 75 ? 1.549 -14.586 -3.732 1 96.88 75 ASP B N 1
ATOM 1583 C CA . ASP B 1 75 ? 1.927 -15.703 -2.871 1 96.88 75 ASP B CA 1
ATOM 1584 C C . ASP B 1 75 ? 1.363 -17.016 -3.398 1 96.88 75 ASP B C 1
ATOM 1586 O O . ASP B 1 75 ? 2.059 -18.031 -3.41 1 96.88 75 ASP B O 1
ATOM 1590 N N . LYS B 1 76 ? 0.145 -16.969 -3.842 1 95.19 76 LYS B N 1
ATOM 1591 C CA . LYS B 1 76 ? -0.485 -18.156 -4.41 1 95.19 76 LYS B CA 1
ATOM 1592 C C . LYS B 1 76 ? 0.208 -18.578 -5.703 1 95.19 76 LYS B C 1
ATOM 1594 O O . LYS B 1 76 ? 0.475 -19.766 -5.91 1 95.19 76 LYS B O 1
ATOM 1599 N N . GLU B 1 77 ? 0.499 -17.656 -6.539 1 96.75 77 GLU B N 1
ATOM 1600 C CA . GLU B 1 77 ? 1.188 -17.953 -7.789 1 96.75 77 GLU B CA 1
ATOM 1601 C C . GLU B 1 77 ? 2.598 -18.484 -7.531 1 96.75 77 GLU B C 1
ATOM 1603 O O . GLU B 1 77 ? 3.076 -19.359 -8.25 1 96.75 77 GLU B O 1
ATOM 1608 N N . ALA B 1 78 ? 3.256 -17.906 -6.57 1 97.75 78 ALA B N 1
ATOM 1609 C CA . ALA B 1 78 ? 4.605 -18.344 -6.223 1 97.75 78 ALA B CA 1
ATOM 1610 C C . ALA B 1 78 ? 4.625 -19.812 -5.82 1 97.75 78 ALA B C 1
ATOM 1612 O O . ALA B 1 78 ? 5.543 -20.547 -6.188 1 97.75 78 ALA B O 1
ATOM 1613 N N . LYS B 1 79 ? 3.67 -20.234 -5.09 1 96.19 79 LYS B N 1
ATOM 1614 C CA . LYS B 1 79 ? 3.57 -21.625 -4.66 1 96.19 79 LYS B CA 1
ATOM 1615 C C . LYS B 1 79 ? 3.395 -22.562 -5.852 1 96.19 79 LYS B C 1
ATOM 1617 O O . LYS B 1 79 ? 3.969 -23.656 -5.887 1 96.19 79 LYS B O 1
ATOM 1622 N N . LYS B 1 80 ? 2.621 -22.125 -6.816 1 95.75 80 LYS B N 1
ATOM 1623 C CA . LYS B 1 80 ? 2.465 -22.906 -8.039 1 95.75 80 LYS B CA 1
ATOM 1624 C C . LYS B 1 80 ? 3.793 -23.047 -8.773 1 95.75 80 LYS B C 1
ATOM 1626 O O . LYS B 1 80 ? 4.031 -24.062 -9.445 1 95.75 80 LYS B O 1
ATOM 1631 N N . LEU B 1 81 ? 4.609 -22.094 -8.625 1 97.19 81 LEU B N 1
ATOM 1632 C CA . LEU B 1 81 ? 5.91 -22.078 -9.289 1 97.19 81 LEU B CA 1
ATOM 1633 C C . LEU B 1 81 ? 6.988 -22.656 -8.383 1 97.19 81 LEU B C 1
ATOM 1635 O O . LEU B 1 81 ? 8.18 -22.5 -8.641 1 97.19 81 LEU B O 1
ATOM 1639 N N . LYS B 1 82 ? 6.617 -23.219 -7.234 1 97 82 LYS B N 1
ATOM 1640 C CA . LYS B 1 82 ? 7.477 -23.906 -6.273 1 97 82 LYS B CA 1
ATOM 1641 C C . LYS B 1 82 ? 8.461 -22.938 -5.629 1 97 82 LYS B C 1
ATOM 1643 O O . LYS B 1 82 ? 9.625 -23.281 -5.398 1 97 82 LYS B O 1
ATOM 1648 N N . ALA B 1 83 ? 8.008 -21.703 -5.402 1 96.81 83 ALA B N 1
ATOM 1649 C CA . ALA B 1 83 ? 8.75 -20.656 -4.711 1 96.81 83 ALA B CA 1
ATOM 1650 C C . ALA B 1 83 ? 7.992 -20.172 -3.484 1 96.81 83 ALA B C 1
ATOM 1652 O O . ALA B 1 83 ? 7.598 -19 -3.42 1 96.81 83 ALA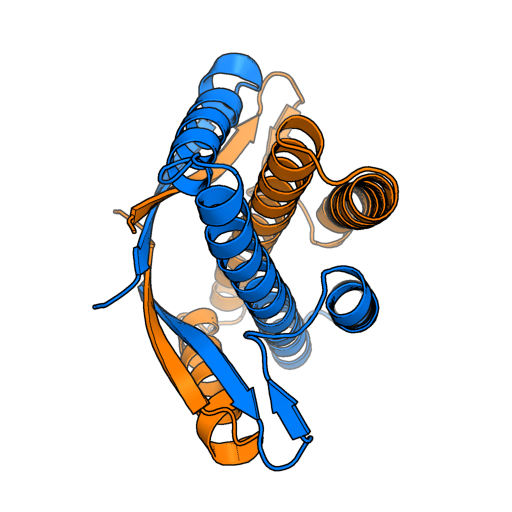 B O 1
ATOM 1653 N N . ASP B 1 84 ? 7.844 -20.875 -2.406 1 94 84 ASP B N 1
ATOM 1654 C CA . ASP B 1 84 ? 6.922 -20.703 -1.292 1 94 84 ASP B CA 1
ATOM 1655 C C . ASP B 1 84 ? 7.273 -19.469 -0.476 1 94 84 ASP B C 1
ATOM 1657 O O . ASP B 1 84 ? 6.402 -18.844 0.136 1 94 84 ASP B O 1
ATOM 1661 N N . LEU B 1 85 ? 8.492 -19.016 -0.43 1 96.06 85 LEU B N 1
ATOM 1662 C CA . LEU B 1 85 ? 8.906 -17.922 0.433 1 96.06 85 LEU B CA 1
ATOM 1663 C C . LEU B 1 85 ? 9.289 -16.688 -0.392 1 96.06 85 LEU B C 1
ATOM 1665 O O . LEU B 1 85 ? 10 -15.812 0.092 1 96.06 85 LEU B O 1
ATOM 1669 N N . LEU B 1 86 ? 8.68 -16.672 -1.533 1 98.06 86 LEU B N 1
ATOM 1670 C CA . LEU B 1 86 ? 9.125 -15.656 -2.488 1 98.06 86 LEU B CA 1
ATOM 1671 C C . LEU B 1 86 ? 8.789 -14.258 -1.996 1 98.06 86 LEU B C 1
ATOM 1673 O O . LEU B 1 86 ? 9.633 -13.359 -2.01 1 98.06 86 LEU B O 1
ATOM 1677 N N . VAL B 1 87 ? 7.559 -14 -1.554 1 98.31 87 VAL B N 1
ATOM 1678 C CA . VAL B 1 87 ? 7.113 -12.68 -1.109 1 98.31 87 VAL B CA 1
ATOM 1679 C C . VAL B 1 87 ? 7.98 -12.211 0.058 1 98.31 87 VAL B C 1
ATOM 1681 O O . VAL B 1 87 ? 8.445 -11.062 0.073 1 98.31 87 VAL B O 1
ATOM 1684 N N . GLN B 1 88 ? 8.258 -13.102 0.939 1 97.75 88 GLN B N 1
ATOM 1685 C CA . GLN B 1 88 ? 9.07 -12.766 2.102 1 97.75 88 GLN B CA 1
ATOM 1686 C C . GLN B 1 88 ? 10.508 -12.453 1.691 1 97.75 88 GLN B C 1
ATOM 1688 O O . GLN B 1 88 ? 11.117 -11.516 2.219 1 97.75 88 GLN B O 1
ATOM 1693 N N . THR B 1 89 ? 10.984 -13.234 0.821 1 98.12 89 THR B N 1
ATOM 1694 C CA . THR B 1 89 ? 12.352 -13.031 0.34 1 98.12 89 THR B CA 1
ATOM 1695 C C . THR B 1 89 ? 12.492 -11.672 -0.331 1 98.12 89 THR B C 1
ATOM 1697 O O . THR B 1 89 ? 13.422 -10.922 -0.034 1 98.12 89 THR B O 1
ATOM 1700 N N . ILE B 1 90 ? 11.555 -11.352 -1.149 1 98.56 90 ILE B N 1
ATOM 1701 C CA . ILE B 1 90 ? 11.609 -10.086 -1.872 1 98.56 90 ILE B CA 1
ATOM 1702 C C . ILE B 1 90 ? 11.406 -8.93 -0.899 1 98.56 90 ILE B C 1
ATOM 1704 O O . ILE B 1 90 ? 12.016 -7.867 -1.046 1 98.56 90 ILE B O 1
ATOM 1708 N N . ASN B 1 91 ? 10.594 -9.125 0.082 1 98.38 91 ASN B N 1
ATOM 1709 C CA . ASN B 1 91 ? 10.406 -8.102 1.108 1 98.38 91 ASN B CA 1
ATOM 1710 C C . ASN B 1 91 ? 11.711 -7.781 1.824 1 98.38 91 ASN B C 1
ATOM 1712 O O . ASN B 1 91 ? 12.031 -6.613 2.051 1 98.38 91 ASN B O 1
ATOM 1716 N N . LEU B 1 92 ? 12.414 -8.805 2.201 1 97.69 92 LEU B N 1
ATOM 1717 C CA . LEU B 1 92 ? 13.688 -8.609 2.883 1 97.69 92 LEU B CA 1
ATOM 1718 C C . LEU B 1 92 ? 14.688 -7.906 1.972 1 97.69 92 LEU B C 1
ATOM 1720 O O . LEU B 1 92 ? 15.438 -7.035 2.42 1 97.69 92 LEU B O 1
ATOM 1724 N N . GLU B 1 93 ? 14.688 -8.305 0.748 1 98.06 93 GLU B N 1
ATOM 1725 C CA . GLU B 1 93 ? 15.539 -7.637 -0.234 1 98.06 93 GLU B CA 1
ATOM 1726 C C . GLU B 1 93 ? 15.188 -6.156 -0.347 1 98.06 93 GLU B C 1
ATOM 1728 O O . GLU B 1 93 ? 16.078 -5.301 -0.379 1 98.06 93 GLU B O 1
ATOM 1733 N N . HIS B 1 94 ? 13.914 -5.879 -0.514 1 97.94 94 HIS B N 1
ATOM 1734 C CA . HIS B 1 94 ? 13.43 -4.508 -0.627 1 97.94 94 HIS B CA 1
ATOM 1735 C C . HIS B 1 94 ? 13.828 -3.682 0.592 1 97.94 94 HIS B C 1
ATOM 1737 O O . HIS B 1 94 ? 14.312 -2.557 0.454 1 97.94 94 HIS B O 1
ATOM 1743 N N . LYS B 1 95 ? 13.609 -4.219 1.745 1 96.31 95 LYS B N 1
ATOM 1744 C CA . LYS B 1 95 ? 13.93 -3.553 3.004 1 96.31 95 LYS B CA 1
ATOM 1745 C C . LYS B 1 95 ? 15.406 -3.172 3.061 1 96.31 95 LYS B C 1
ATOM 1747 O O . LYS B 1 95 ? 15.75 -2.049 3.436 1 96.31 95 LYS B O 1
ATOM 1752 N N . ASP B 1 96 ? 16.188 -4.016 2.701 1 96.19 96 ASP B N 1
ATOM 1753 C CA . ASP B 1 96 ? 17.625 -3.791 2.734 1 96.19 96 ASP B CA 1
ATOM 1754 C C . ASP B 1 96 ? 18.047 -2.801 1.652 1 96.19 96 ASP B C 1
ATOM 1756 O O . ASP B 1 96 ? 18.906 -1.946 1.89 1 96.19 96 ASP B O 1
ATOM 1760 N N . LYS B 1 97 ? 17.5 -2.916 0.543 1 96.81 97 LYS B N 1
ATOM 1761 C CA . LYS B 1 97 ? 17.875 -2.098 -0.605 1 96.81 97 LYS B CA 1
ATOM 1762 C C . LYS B 1 97 ? 17.594 -0.62 -0.344 1 96.81 97 LYS B C 1
ATOM 1764 O O . LYS B 1 97 ? 18.406 0.244 -0.709 1 96.81 97 LYS B O 1
ATOM 1769 N N . VAL B 1 98 ? 16.484 -0.366 0.266 1 96.69 98 VAL B N 1
ATOM 1770 C CA . VAL B 1 98 ? 16.094 1.026 0.473 1 96.69 98 VAL B CA 1
ATOM 1771 C C . VAL B 1 98 ? 17.094 1.698 1.426 1 96.69 98 VAL B C 1
ATOM 1773 O O . VAL B 1 98 ? 17.359 2.893 1.301 1 96.69 98 VAL B O 1
ATOM 1776 N N . ILE B 1 99 ? 17.625 0.947 2.328 1 95.94 99 ILE B N 1
ATOM 1777 C CA . ILE B 1 99 ? 18.547 1.508 3.311 1 95.94 99 ILE B CA 1
ATOM 1778 C C . ILE B 1 99 ? 19.969 1.48 2.756 1 95.94 99 ILE B C 1
ATOM 1780 O O . ILE B 1 99 ? 20.625 2.52 2.67 1 95.94 99 ILE B O 1
ATOM 1784 N N . THR B 1 100 ? 20.422 0.373 2.291 1 95.69 100 THR B N 1
ATOM 1785 C CA . THR B 1 100 ? 21.844 0.172 1.996 1 95.69 100 THR B CA 1
ATOM 1786 C C . THR B 1 100 ? 22.188 0.686 0.6 1 95.69 100 THR B C 1
ATOM 1788 O O . THR B 1 100 ? 23.219 1.315 0.4 1 95.69 100 THR B O 1
ATOM 1791 N N . GLN B 1 101 ? 21.344 0.446 -0.346 1 94.75 101 GLN B N 1
ATOM 1792 C CA . GLN B 1 101 ? 21.656 0.808 -1.727 1 94.75 101 GLN B CA 1
ATOM 1793 C C . GLN B 1 101 ? 21.141 2.209 -2.053 1 94.75 101 GLN B C 1
ATOM 1795 O O . GLN B 1 101 ? 21.844 2.998 -2.688 1 94.75 101 GLN B O 1
ATOM 1800 N N . TYR B 1 102 ? 19.953 2.525 -1.573 1 95.62 102 TYR B N 1
ATOM 1801 C CA . TYR B 1 102 ? 19.359 3.807 -1.934 1 95.62 102 TYR B CA 1
ATOM 1802 C C . TYR B 1 102 ? 19.703 4.871 -0.896 1 95.62 102 TYR B C 1
ATOM 1804 O O . TYR B 1 102 ? 19.5 6.066 -1.134 1 95.62 102 TYR B O 1
ATOM 1812 N N . GLY B 1 103 ? 20.172 4.461 0.253 1 95.62 103 GLY B N 1
ATOM 1813 C CA . GLY B 1 103 ? 20.75 5.375 1.216 1 95.62 103 GLY B CA 1
ATOM 1814 C C . GLY B 1 103 ? 19.719 6.117 2.045 1 95.62 103 GLY B C 1
ATOM 1815 O O . GLY B 1 103 ? 19.984 7.227 2.514 1 95.62 103 GLY B O 1
ATOM 1816 N N . TRP B 1 104 ? 18.578 5.57 2.199 1 97.25 104 TRP B N 1
ATOM 1817 C CA . TRP B 1 104 ? 17.562 6.207 3.037 1 97.25 104 TRP B CA 1
ATOM 1818 C C . TRP B 1 104 ? 17.891 6.008 4.516 1 97.25 104 TRP B C 1
A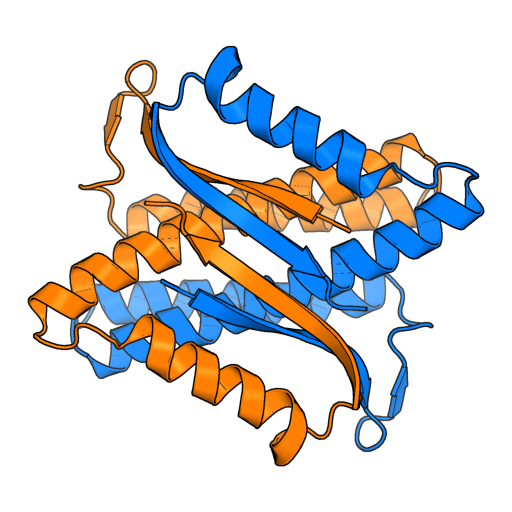TOM 1820 O O . TRP B 1 104 ? 18.312 4.926 4.926 1 97.25 104 TRP B O 1
ATOM 1830 N N . GLU B 1 105 ? 17.672 7.055 5.266 1 97.62 105 GLU B N 1
ATOM 1831 C CA . GLU B 1 105 ? 17.688 6.973 6.723 1 97.62 105 GLU B CA 1
ATOM 1832 C C . GLU B 1 105 ? 16.312 6.617 7.273 1 97.62 105 GLU B C 1
ATOM 1834 O O . GLU B 1 105 ? 15.344 7.336 7.039 1 97.62 105 GLU B O 1
ATOM 1839 N N . PRO B 1 106 ? 16.281 5.59 7.996 1 96.38 106 PRO B N 1
ATOM 1840 C CA . PRO B 1 106 ? 14.977 5.215 8.547 1 96.38 106 PRO B CA 1
ATOM 1841 C C . PRO B 1 106 ? 14.609 6.031 9.781 1 96.38 106 PRO B C 1
ATOM 1843 O O . PRO B 1 106 ? 15.477 6.402 10.57 1 96.38 106 PRO B O 1
ATOM 1846 N N . GLU B 1 107 ? 13.367 6.336 9.859 1 96 107 GLU B N 1
ATOM 1847 C CA . GLU B 1 107 ? 12.828 6.875 11.102 1 96 107 GLU B CA 1
ATOM 1848 C C . GLU B 1 107 ? 12.531 5.762 12.102 1 96 107 GLU B C 1
ATOM 1850 O O . GLU B 1 107 ? 12.891 5.867 13.281 1 96 107 GLU B O 1
ATOM 1855 N N . THR B 1 108 ? 11.867 4.762 11.727 1 96.44 108 THR B N 1
ATOM 1856 C CA . THR B 1 108 ? 11.539 3.598 12.547 1 96.44 108 THR B CA 1
ATOM 1857 C C . THR B 1 108 ? 11.148 2.412 11.664 1 96.44 108 THR B C 1
ATOM 1859 O O . THR B 1 108 ? 11.062 2.541 10.445 1 96.44 108 THR B O 1
ATOM 1862 N N . GLY B 1 109 ? 11 1.267 12.305 1 95.75 109 GLY B N 1
ATOM 1863 C CA . GLY B 1 109 ? 10.578 0.066 11.602 1 95.75 109 GLY B CA 1
ATOM 1864 C C . GLY B 1 109 ? 9.078 -0.148 11.633 1 95.75 109 GLY B C 1
ATOM 1865 O O . GLY B 1 109 ? 8.391 0.357 12.523 1 95.75 109 GLY B O 1
ATOM 1866 N N . ILE B 1 110 ? 8.609 -0.842 10.609 1 97.19 110 ILE B N 1
ATOM 1867 C CA . ILE B 1 110 ? 7.223 -1.299 10.531 1 97.19 110 ILE B CA 1
ATOM 1868 C C . ILE B 1 110 ? 7.191 -2.82 10.414 1 97.19 110 ILE B C 1
ATOM 1870 O O . ILE B 1 110 ? 7.93 -3.406 9.617 1 97.19 110 ILE B O 1
ATOM 1874 N N . ARG B 1 111 ? 6.387 -3.389 11.289 1 97.12 111 ARG B N 1
ATOM 1875 C CA . ARG B 1 111 ? 6.137 -4.824 11.203 1 97.12 111 ARG B CA 1
ATOM 1876 C C . ARG B 1 111 ? 4.727 -5.105 10.703 1 97.12 111 ARG B C 1
ATOM 1878 O O . ARG B 1 111 ? 3.756 -4.535 11.203 1 97.12 111 ARG B O 1
ATOM 1885 N N . ILE B 1 112 ? 4.594 -5.93 9.641 1 96.75 112 ILE B N 1
ATOM 1886 C CA . ILE B 1 112 ? 3.328 -6.375 9.062 1 96.75 112 ILE B CA 1
ATOM 1887 C C . ILE B 1 112 ? 3.166 -7.879 9.273 1 96.75 112 ILE B C 1
ATOM 1889 O O . ILE B 1 112 ? 3.963 -8.672 8.773 1 96.75 112 ILE B O 1
ATOM 1893 N N . GLU B 1 113 ? 2.139 -8.227 9.938 1 96.62 113 GLU B N 1
ATOM 1894 C CA . GLU B 1 113 ? 1.939 -9.625 10.305 1 96.62 113 GLU B CA 1
ATOM 1895 C C . GLU B 1 113 ? 0.587 -10.133 9.812 1 96.62 113 GLU B C 1
ATOM 1897 O O . GLU B 1 113 ? -0.45 -9.531 10.094 1 96.62 113 GLU B O 1
ATOM 1902 N N . ILE B 1 114 ? 0.627 -11.156 9.039 1 94.31 114 ILE B N 1
ATOM 1903 C CA . ILE B 1 114 ? -0.6 -11.859 8.672 1 94.31 114 ILE B CA 1
ATOM 1904 C C . ILE B 1 114 ? -1.023 -12.789 9.812 1 94.31 114 ILE B C 1
ATOM 1906 O O . ILE B 1 114 ? -0.264 -13.672 10.219 1 94.31 114 ILE B O 1
ATOM 1910 N N . LEU B 1 115 ? -2.238 -12.602 10.18 1 90.94 115 LEU B N 1
ATOM 1911 C CA . LEU B 1 115 ? -2.715 -13.312 11.359 1 90.94 115 LEU B CA 1
ATOM 1912 C C . LEU B 1 115 ? -3.279 -14.68 10.977 1 90.94 115 LEU B C 1
ATOM 1914 O O . LEU B 1 115 ? -3.877 -14.836 9.906 1 90.94 115 LEU B O 1
ATOM 1918 N N . LYS B 1 116 ? -2.928 -15.828 11.617 1 78.38 116 LYS B N 1
ATOM 1919 C CA . LYS B 1 116 ? -3.406 -17.188 11.398 1 78.38 116 LYS B CA 1
ATOM 1920 C C . LYS B 1 116 ? -4.801 -17.391 11.992 1 78.38 116 LYS B C 1
ATOM 1922 O O . LYS B 1 116 ? -5.129 -16.797 13.023 1 78.38 116 LYS B O 1
#

pLDDT: mean 96.6, std 2.7, range [78.0, 98.81]

Solvent-accessible surface area (backbone atoms only — not comparable to full-atom values): 12215 Å² total; per-residue (Å²): 101,70,44,56,47,63,45,67,36,34,22,72,90,76,69,43,49,53,88,70,59,48,65,74,67,47,42,60,58,44,52,51,31,50,50,50,27,53,50,27,45,52,52,24,74,74,48,84,44,70,70,35,50,49,45,30,53,52,28,41,52,50,38,49,51,46,44,50,51,51,51,52,50,47,48,54,52,27,44,76,68,73,36,79,57,48,66,50,51,51,34,53,51,51,43,46,38,47,36,73,74,67,44,36,37,68,68,37,45,30,42,37,36,50,47,132,100,70,43,57,46,62,45,68,37,34,21,72,91,77,69,44,48,53,88,72,58,47,65,72,68,46,43,61,59,44,52,50,32,50,51,50,26,53,50,28,44,53,52,24,74,75,47,83,45,70,70,36,50,50,44,30,53,53,28,44,52,50,39,48,50,48,45,50,52,50,51,53,48,47,48,55,53,28,44,76,70,73,36,79,57,46,66,51,50,50,35,54,50,50,45,47,37,46,38,72,74,66,42,36,39,67,69,37,45,30,43,36,36,51,48,131

Sequence (232 aa):
MKLLMHILKKNKKLNIDNEAVSFTDIEDKFMEEAAELIEASRVWQENKNLENLKNIIRETFDVIQMCILILWRSDKEAKKLKADLLVQTINLEHKDKVITQYGWEPETGIRIEILKMKLLMHILKKNKKLNIDNEAVSFTDIEDKFMEEAAELIEASRVWQENKNLENLKNIIRETFDVIQMCILILWRSDKEAKKLKADLLVQTINLEHKDKVITQYGWEPETGIRIEILK

Nearest PDB structures (foldseek):
  8qie-assembly1_a  TM=5.728E-01  e=5.694E-01  Leishmania major strain Friedlin
  8b2l-assembly1_n3  TM=6.303E-01  e=1.362E+00  Nicotiana tabacum
  9f1b-assembly1_Bh  TM=5.786E-01  e=2.168E+00  Oryctolagus cuniculus
  4v6x-assembly1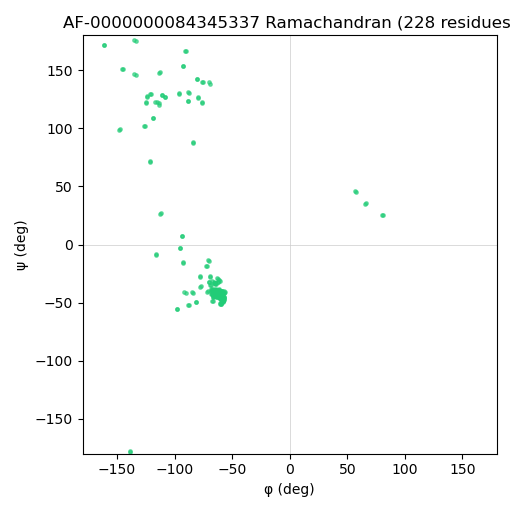_Ch  TM=5.275E-01  e=2.045E+00  Homo sapiens
  6iko-assembly1_A  TM=6.414E-01  e=9.823E+00  Mus musculus

Radius of gyration: 17.09 Å; Cα contacts (8 Å, |Δi|>4): 353; chains: 2; bounding box: 45×48×40 Å

Organism: NCBI:txid1533